Protein AF-A0A535QHA4-F1 (afdb_monomer_lite)

Structure (mmCIF, N/CA/C/O backbone):
data_AF-A0A535QHA4-F1
#
_entry.id   AF-A0A535QHA4-F1
#
loop_
_atom_site.group_PDB
_atom_site.id
_atom_site.type_symbol
_atom_site.label_atom_id
_atom_site.label_alt_id
_atom_site.label_comp_id
_atom_site.label_asym_id
_atom_site.label_entity_id
_atom_site.label_seq_id
_atom_site.pdbx_PDB_ins_code
_atom_site.Cartn_x
_atom_site.Cartn_y
_atom_site.Cartn_z
_atom_site.occupancy
_atom_site.B_iso_or_equiv
_atom_site.auth_seq_id
_atom_site.auth_comp_id
_atom_site.auth_asym_id
_atom_site.auth_atom_id
_atom_site.pdbx_PDB_model_num
ATOM 1 N N . MET A 1 1 ? -1.132 16.572 -36.702 1.00 40.38 1 MET A N 1
ATOM 2 C CA . MET A 1 1 ? 0.298 16.774 -36.375 1.00 40.38 1 MET A CA 1
ATOM 3 C C . MET A 1 1 ? 0.387 17.772 -35.227 1.00 40.38 1 MET A C 1
ATOM 5 O O . MET A 1 1 ? -0.270 18.802 -35.336 1.00 40.38 1 MET A O 1
ATOM 9 N N . PRO A 1 2 ? 1.121 17.488 -34.138 1.00 40.19 2 PRO A N 1
ATOM 10 C CA . PRO A 1 2 ? 1.236 18.414 -33.012 1.00 40.19 2 PRO A CA 1
ATOM 11 C C . PRO A 1 2 ? 2.090 19.636 -33.395 1.00 40.19 2 PRO A C 1
ATOM 13 O O . PRO A 1 2 ? 3.113 19.499 -34.067 1.00 40.19 2 PRO A O 1
ATOM 16 N N . THR A 1 3 ? 1.664 20.839 -33.003 1.00 47.81 3 THR A N 1
ATOM 17 C CA . THR A 1 3 ? 2.335 22.115 -33.315 1.00 47.81 3 THR A CA 1
ATOM 18 C C . THR A 1 3 ? 3.160 22.630 -32.133 1.00 47.81 3 THR A C 1
ATOM 20 O O . THR A 1 3 ? 2.717 22.550 -30.991 1.00 47.81 3 THR A O 1
ATOM 23 N N . GLY A 1 4 ? 4.331 23.217 -32.411 1.00 62.69 4 GLY A N 1
ATOM 24 C CA . GLY A 1 4 ? 5.148 23.939 -31.425 1.00 62.69 4 GLY A CA 1
ATOM 25 C C . GLY A 1 4 ? 5.825 23.050 -30.373 1.00 62.69 4 GLY A C 1
ATOM 26 O O . GLY A 1 4 ? 6.440 22.040 -30.713 1.00 62.69 4 GLY A O 1
ATOM 27 N N . ASP A 1 5 ? 5.704 23.437 -29.100 1.00 53.59 5 ASP A N 1
ATOM 28 C CA . ASP A 1 5 ? 6.358 22.826 -27.927 1.00 53.59 5 ASP A CA 1
ATOM 29 C C . ASP A 1 5 ? 6.108 21.307 -27.812 1.00 53.59 5 ASP A C 1
ATOM 31 O O . ASP A 1 5 ? 7.022 20.522 -27.563 1.00 53.59 5 ASP A O 1
ATOM 35 N N . SER A 1 6 ? 4.896 20.846 -28.140 1.00 52.00 6 SER A N 1
ATOM 36 C CA . SER A 1 6 ? 4.550 19.418 -28.162 1.00 52.00 6 SER A CA 1
ATOM 37 C C . SER A 1 6 ? 5.347 18.616 -29.197 1.00 52.00 6 SER A C 1
ATOM 39 O O . SER A 1 6 ? 5.641 17.446 -28.965 1.00 52.00 6 SER A O 1
ATOM 41 N N . ARG A 1 7 ? 5.734 19.228 -30.326 1.00 54.03 7 ARG A N 1
ATOM 42 C CA . ARG A 1 7 ? 6.571 18.585 -31.351 1.00 54.03 7 ARG A CA 1
ATOM 43 C C . ARG A 1 7 ? 8.013 18.466 -30.877 1.00 54.03 7 ARG A C 1
ATOM 45 O O . ARG A 1 7 ? 8.625 17.430 -31.095 1.00 54.03 7 ARG A O 1
ATOM 52 N N . GLN A 1 8 ? 8.541 19.491 -30.217 1.00 51.88 8 GLN A N 1
ATOM 53 C CA . GLN A 1 8 ? 9.908 19.472 -29.699 1.00 51.88 8 GLN A CA 1
ATOM 54 C C . GLN A 1 8 ? 10.044 18.467 -28.551 1.00 51.88 8 GLN A C 1
ATOM 56 O O . GLN A 1 8 ? 10.965 17.658 -28.559 1.00 51.88 8 GLN A O 1
ATOM 61 N N . ARG A 1 9 ? 9.053 18.411 -27.653 1.00 51.50 9 ARG A N 1
ATOM 62 C CA . ARG A 1 9 ? 8.962 17.380 -26.610 1.00 51.50 9 ARG A CA 1
ATOM 63 C C . ARG A 1 9 ? 8.814 15.974 -27.185 1.00 51.50 9 ARG A C 1
ATOM 65 O O . ARG A 1 9 ? 9.449 15.062 -26.675 1.00 51.50 9 ARG A O 1
ATOM 72 N N . ALA A 1 10 ? 8.035 15.798 -28.254 1.00 53.94 10 ALA A N 1
ATOM 73 C CA . ALA A 1 10 ? 7.919 14.508 -28.928 1.00 53.94 10 ALA A CA 1
ATOM 74 C C . ALA A 1 10 ? 9.211 14.103 -29.660 1.00 53.94 10 ALA A C 1
ATOM 76 O O . ALA A 1 10 ? 9.558 12.931 -29.651 1.00 53.94 10 ALA A O 1
ATOM 77 N N . ILE A 1 11 ? 9.961 15.049 -30.237 1.00 58.84 11 ILE A N 1
ATOM 78 C CA . ILE A 1 11 ? 11.284 14.789 -30.834 1.00 58.84 11 ILE A CA 1
ATOM 79 C C . ILE A 1 11 ? 12.284 14.363 -29.752 1.00 58.84 11 ILE A C 1
ATOM 81 O O . ILE A 1 11 ? 12.970 13.362 -29.926 1.00 58.84 11 ILE A O 1
ATOM 85 N N . THR A 1 12 ? 12.326 15.054 -28.608 1.00 56.56 12 THR A N 1
ATOM 86 C CA . THR A 1 12 ? 13.147 14.635 -27.460 1.00 56.56 12 THR A CA 1
ATOM 87 C C . THR A 1 12 ? 12.710 13.264 -26.934 1.00 56.56 12 THR A C 1
ATOM 89 O O . THR A 1 12 ? 13.546 12.431 -26.606 1.00 56.56 12 THR A O 1
ATOM 92 N N . PHE A 1 13 ? 11.409 12.985 -26.904 1.00 54.78 13 PHE A N 1
ATOM 93 C CA . PHE A 1 13 ? 10.869 11.702 -26.454 1.00 54.78 13 PHE A CA 1
ATOM 94 C C . PHE A 1 13 ? 11.175 10.548 -27.424 1.00 54.78 13 PHE A C 1
ATOM 96 O O . PHE A 1 13 ? 11.451 9.442 -26.979 1.00 54.78 13 PHE A O 1
ATOM 103 N N . LEU A 1 14 ? 11.174 10.806 -28.736 1.00 57.78 14 LEU A N 1
ATOM 104 C CA . LEU A 1 14 ? 11.555 9.854 -29.788 1.00 57.78 14 LEU A CA 1
ATOM 105 C C . LEU A 1 14 ? 13.074 9.659 -29.902 1.00 57.78 14 LEU A C 1
ATOM 107 O O . LEU A 1 14 ? 13.515 8.696 -30.522 1.00 57.78 14 LEU A O 1
ATOM 111 N N . SER A 1 15 ? 13.871 10.561 -29.321 1.00 57.47 15 SER A N 1
ATOM 112 C CA . SER A 1 15 ? 15.335 10.466 -29.337 1.00 57.47 15 SER A CA 1
ATOM 113 C C . SER A 1 15 ? 15.899 9.419 -28.366 1.00 57.47 15 SER A C 1
ATOM 115 O O . SER A 1 15 ? 17.060 9.042 -28.498 1.00 57.47 15 SER A O 1
ATOM 117 N N . SER A 1 16 ? 15.087 8.899 -27.434 1.00 63.38 16 SER A N 1
ATOM 118 C CA . SER A 1 16 ? 15.444 7.757 -26.584 1.00 63.38 16 SER A CA 1
ATOM 119 C C . SER A 1 16 ? 15.015 6.436 -27.232 1.00 63.38 16 SER A C 1
ATOM 121 O O . SER A 1 16 ? 13.994 5.832 -26.886 1.00 63.38 16 SER A O 1
ATOM 123 N N . MET A 1 17 ? 15.814 6.003 -28.206 1.00 69.69 17 MET A N 1
ATOM 124 C CA . MET A 1 17 ? 15.710 4.676 -28.804 1.00 69.69 17 MET A CA 1
ATOM 125 C C . MET A 1 17 ? 16.570 3.680 -28.021 1.00 69.69 17 MET A C 1
ATOM 127 O O . MET A 1 17 ? 17.740 3.944 -27.749 1.00 69.69 17 MET A O 1
ATOM 131 N N . GLU A 1 18 ? 15.995 2.539 -27.669 1.00 70.56 18 GLU A N 1
ATOM 132 C CA . GLU A 1 18 ? 16.654 1.456 -26.947 1.00 70.56 18 GLU A CA 1
ATOM 133 C C . GLU A 1 18 ? 16.809 0.244 -27.870 1.00 70.56 18 GLU A C 1
ATOM 135 O O . GLU A 1 18 ? 15.871 -0.163 -28.559 1.00 70.56 18 GLU A O 1
ATOM 140 N N . GLY A 1 19 ? 18.030 -0.288 -27.932 1.00 69.19 19 GLY A N 1
ATOM 141 C CA . GLY A 1 19 ? 18.408 -1.357 -28.849 1.00 69.19 19 GLY A CA 1
ATOM 142 C C . GLY A 1 19 ? 18.488 -2.695 -28.137 1.00 69.19 19 GLY A C 1
ATOM 143 O O . GLY A 1 19 ? 19.323 -2.851 -27.249 1.00 69.19 19 GLY A O 1
ATOM 144 N N . TYR A 1 20 ? 17.689 -3.668 -28.567 1.00 67.94 20 TYR A N 1
ATOM 145 C CA . TYR A 1 20 ? 17.711 -5.027 -28.027 1.00 67.94 20 TYR A CA 1
ATOM 146 C C . TYR A 1 20 ? 18.438 -5.999 -28.947 1.00 67.94 20 TYR A C 1
ATOM 148 O O . TYR A 1 20 ? 18.262 -5.984 -30.170 1.00 67.94 20 TYR A O 1
ATOM 156 N N . ASP A 1 21 ? 19.212 -6.890 -28.330 1.00 66.19 21 ASP A N 1
ATOM 157 C CA . ASP A 1 21 ? 19.772 -8.047 -29.009 1.00 66.19 21 ASP A CA 1
ATOM 158 C C . ASP A 1 21 ? 18.680 -9.115 -29.144 1.00 66.19 21 ASP A C 1
ATOM 160 O O . ASP A 1 21 ? 18.340 -9.826 -28.197 1.00 66.19 21 ASP A O 1
ATOM 164 N N . LEU A 1 22 ? 18.112 -9.203 -30.345 1.00 66.19 22 LEU A N 1
ATOM 165 C CA . LEU A 1 22 ? 17.015 -10.113 -30.675 1.00 66.19 22 LEU A CA 1
ATOM 166 C C . LEU A 1 22 ? 17.476 -11.573 -30.857 1.00 66.19 22 LEU A C 1
ATOM 168 O O . LEU A 1 22 ? 16.648 -12.435 -31.153 1.00 66.19 22 LEU A O 1
ATOM 172 N N . SER A 1 23 ? 18.772 -11.872 -30.678 1.00 61.53 23 SER A N 1
ATOM 173 C CA . SER A 1 23 ? 19.261 -13.253 -30.548 1.00 61.53 23 SER A CA 1
ATOM 174 C C . SER A 1 23 ? 18.884 -13.884 -29.200 1.00 61.53 23 SER A C 1
ATOM 176 O O . SER A 1 23 ? 18.838 -15.111 -29.080 1.00 61.53 23 SER A O 1
ATOM 178 N N . GLN A 1 24 ? 18.566 -13.052 -28.203 1.00 61.84 24 GLN A N 1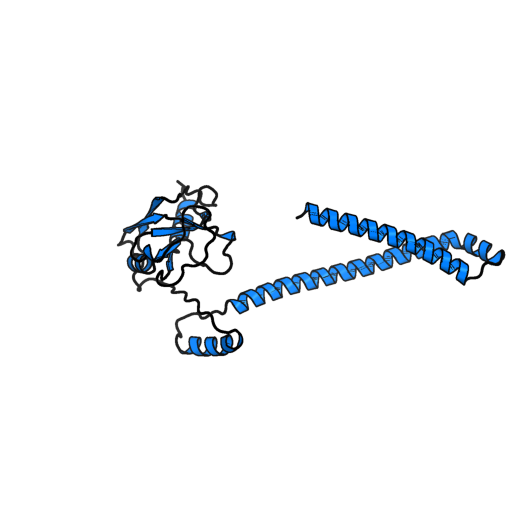
ATOM 179 C CA . GLN A 1 24 ? 17.975 -13.439 -26.924 1.00 61.84 24 GLN A CA 1
AT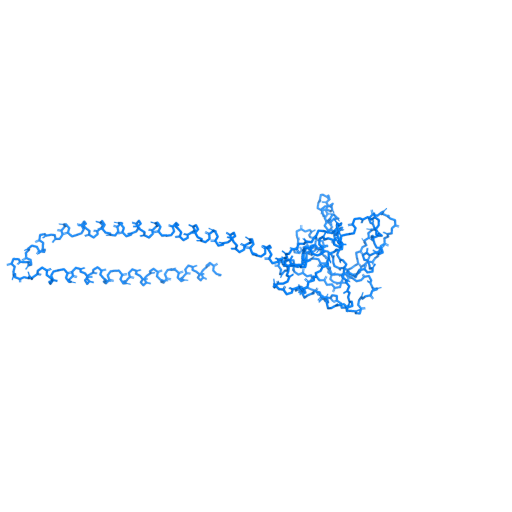OM 180 C C . GLN A 1 24 ? 16.452 -13.214 -26.952 1.00 61.84 24 GLN A C 1
ATOM 182 O O . GLN A 1 24 ? 15.958 -12.434 -27.772 1.00 61.84 24 GLN A O 1
ATOM 187 N N . PRO A 1 25 ? 15.668 -13.877 -26.076 1.00 57.53 25 PRO A N 1
ATOM 188 C CA . PRO A 1 25 ? 14.232 -13.634 -25.993 1.00 57.53 25 PRO A CA 1
ATOM 189 C C . PRO A 1 25 ? 13.958 -12.148 -25.744 1.00 57.53 25 PRO A C 1
ATOM 191 O O . PRO A 1 25 ? 14.405 -11.594 -24.740 1.00 57.53 25 PRO A O 1
ATOM 194 N N . ALA A 1 26 ? 13.224 -11.514 -26.662 1.00 60.88 26 ALA A N 1
ATOM 195 C CA . ALA A 1 26 ? 12.803 -10.126 -26.512 1.00 60.88 26 ALA A CA 1
ATOM 196 C C . ALA A 1 26 ? 12.001 -9.946 -25.204 1.00 60.88 26 ALA A C 1
ATOM 198 O O . ALA A 1 26 ? 11.311 -10.883 -24.776 1.00 60.88 26 ALA A O 1
ATOM 199 N N . PRO A 1 27 ? 12.060 -8.764 -24.565 1.00 63.38 27 PRO A N 1
ATOM 200 C CA . PRO A 1 27 ? 11.324 -8.505 -23.333 1.00 63.38 27 PRO A CA 1
ATOM 201 C C . PRO A 1 27 ? 9.829 -8.799 -23.507 1.00 63.38 27 PRO A C 1
ATOM 203 O O . PRO A 1 27 ? 9.232 -8.532 -24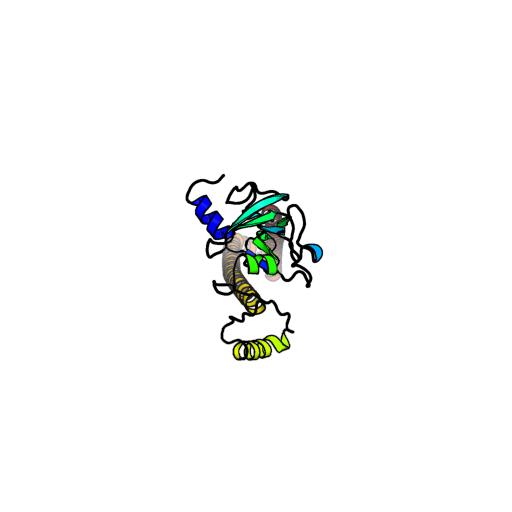.556 1.00 63.38 27 PRO A O 1
ATOM 206 N N . SER A 1 28 ? 9.217 -9.374 -22.468 1.00 62.03 28 SER A N 1
ATOM 207 C CA . SER A 1 28 ? 7.784 -9.687 -22.445 1.00 62.03 28 SER A CA 1
ATOM 208 C C . SER A 1 28 ? 6.974 -8.400 -22.292 1.00 62.03 28 SER A C 1
ATOM 210 O O . SER A 1 28 ? 6.606 -8.007 -21.189 1.00 62.03 28 SER A O 1
ATOM 212 N N . LEU A 1 29 ? 6.734 -7.723 -23.412 1.00 68.69 29 LEU A N 1
ATOM 213 C CA . LEU A 1 29 ? 5.967 -6.485 -23.472 1.00 68.69 29 LEU A CA 1
ATOM 214 C C . LEU A 1 29 ? 4.477 -6.780 -23.633 1.00 68.69 29 LEU A C 1
ATOM 216 O O . LEU A 1 29 ? 4.078 -7.603 -24.462 1.00 68.69 29 LEU A O 1
ATOM 220 N N . THR A 1 30 ? 3.645 -6.048 -22.894 1.00 73.06 30 THR A N 1
ATOM 221 C CA . THR A 1 30 ? 2.198 -6.041 -23.129 1.00 73.06 30 THR A CA 1
ATOM 222 C C . THR A 1 30 ? 1.917 -5.192 -24.361 1.00 73.06 30 THR A C 1
ATOM 224 O O . THR A 1 30 ? 1.937 -3.961 -24.312 1.00 73.06 30 THR A O 1
ATOM 227 N N . ILE A 1 31 ? 1.688 -5.853 -25.492 1.00 75.00 31 ILE A N 1
ATOM 228 C CA . ILE A 1 31 ? 1.384 -5.187 -26.757 1.00 75.00 31 ILE A CA 1
ATOM 229 C C . ILE A 1 31 ? -0.099 -4.816 -26.788 1.00 75.00 31 ILE A C 1
ATOM 231 O O . ILE A 1 31 ? -0.968 -5.680 -26.709 1.00 75.00 31 ILE A O 1
ATOM 235 N N . VAL A 1 32 ? -0.382 -3.523 -26.933 1.00 74.75 32 VAL A N 1
ATOM 236 C CA . VAL A 1 32 ? -1.744 -2.991 -27.088 1.00 74.75 32 VAL A CA 1
ATOM 237 C C . VAL A 1 32 ? -2.210 -3.147 -28.534 1.00 74.75 32 VAL A C 1
ATOM 239 O O . VAL A 1 32 ? -3.380 -3.429 -28.786 1.00 74.75 32 VAL A O 1
ATOM 242 N N . GLN A 1 33 ? -1.302 -2.957 -29.501 1.00 74.06 33 GLN A N 1
ATOM 243 C CA . GLN A 1 33 ? -1.588 -3.073 -30.935 1.00 74.06 33 GLN A CA 1
ATOM 244 C C . GLN A 1 33 ? -0.380 -3.610 -31.710 1.00 74.06 33 GLN A C 1
ATOM 246 O O . GLN A 1 33 ? 0.754 -3.214 -31.451 1.00 74.06 33 GLN A O 1
ATOM 251 N N . GLY A 1 34 ? -0.622 -4.449 -32.720 1.00 80.19 34 GLY A N 1
ATOM 252 C CA . GLY A 1 34 ? 0.431 -5.015 -33.571 1.00 80.19 34 GLY A CA 1
ATOM 253 C C . GLY A 1 34 ? 1.107 -6.233 -32.941 1.00 80.19 34 GLY A C 1
ATOM 254 O O . GLY A 1 34 ? 0.432 -7.085 -32.364 1.00 80.19 34 GLY A O 1
ATOM 255 N N . ARG A 1 35 ? 2.433 -6.334 -33.079 1.00 80.56 35 ARG A N 1
ATOM 256 C CA . ARG A 1 35 ? 3.239 -7.457 -32.569 1.00 80.56 35 ARG A CA 1
ATOM 257 C C . ARG A 1 35 ? 4.518 -6.974 -31.886 1.00 80.56 35 ARG A C 1
ATOM 259 O O . ARG A 1 35 ? 5.000 -5.885 -32.180 1.00 80.56 35 ARG A O 1
ATOM 266 N N . ASN A 1 36 ? 5.073 -7.797 -30.997 1.00 76.81 36 ASN A N 1
ATOM 267 C CA . ASN A 1 36 ? 6.384 -7.543 -30.396 1.00 76.81 36 ASN A CA 1
ATOM 268 C C . ASN A 1 36 ? 7.521 -7.862 -31.393 1.00 76.81 36 ASN A C 1
ATOM 270 O O . ASN A 1 36 ? 7.291 -8.547 -32.397 1.00 76.81 36 ASN A O 1
ATOM 274 N N . LEU A 1 37 ? 8.740 -7.396 -31.107 1.00 75.38 37 LEU A N 1
ATOM 275 C CA . LEU A 1 37 ? 9.944 -7.756 -31.859 1.00 75.38 37 LEU A CA 1
ATOM 276 C C . LEU A 1 37 ? 10.258 -9.247 -31.687 1.00 75.38 37 LEU A C 1
ATOM 278 O O . LEU A 1 37 ? 10.119 -9.814 -30.598 1.00 75.38 37 LEU A O 1
ATOM 282 N N . HIS A 1 38 ? 10.663 -9.896 -32.773 1.00 77.00 38 HIS A N 1
ATOM 283 C CA . HIS A 1 38 ? 11.071 -11.301 -32.794 1.00 77.00 38 HIS A CA 1
ATOM 284 C C . HIS A 1 38 ? 12.495 -11.442 -33.334 1.00 77.00 38 HIS A C 1
ATOM 286 O O . HIS A 1 38 ? 13.012 -10.538 -33.980 1.00 77.00 38 HIS A O 1
ATOM 292 N N . ALA A 1 39 ? 13.117 -12.606 -33.127 1.00 70.00 39 ALA A N 1
ATOM 293 C CA . ALA A 1 39 ? 14.461 -12.894 -33.640 1.00 70.00 39 ALA A CA 1
ATOM 294 C C . ALA A 1 39 ? 14.586 -12.708 -35.167 1.00 70.00 39 ALA A C 1
ATOM 296 O O . ALA A 1 39 ? 15.656 -12.386 -35.671 1.00 70.00 39 ALA A O 1
ATOM 297 N N . SER A 1 40 ? 13.481 -12.855 -35.908 1.00 71.25 40 SER A N 1
ATOM 298 C CA . SER A 1 40 ? 13.407 -12.603 -37.352 1.00 71.25 40 SER A CA 1
ATOM 299 C C . SER A 1 40 ? 13.486 -11.125 -37.747 1.00 71.25 40 SER A C 1
ATOM 301 O O . SER A 1 40 ? 13.656 -10.833 -38.924 1.00 71.25 40 SER A O 1
ATOM 303 N N . ASP A 1 41 ? 13.319 -10.200 -36.798 1.00 69.75 41 ASP A N 1
ATOM 304 C CA . ASP A 1 41 ? 13.422 -8.756 -37.027 1.00 69.75 41 ASP A CA 1
ATOM 305 C C . ASP A 1 41 ? 14.859 -8.231 -36.813 1.00 69.75 41 ASP A C 1
ATOM 307 O O . ASP A 1 41 ? 15.115 -7.042 -37.014 1.00 69.75 41 ASP A O 1
ATOM 311 N N . ALA A 1 42 ? 15.811 -9.099 -36.443 1.00 65.62 42 ALA A N 1
ATOM 312 C CA . ALA A 1 42 ? 17.231 -8.754 -36.382 1.00 65.62 42 ALA A CA 1
ATOM 313 C C . ALA A 1 42 ? 17.741 -8.318 -37.771 1.00 65.62 42 ALA A C 1
ATOM 315 O O . ALA A 1 42 ? 17.518 -9.014 -38.762 1.00 65.62 42 ALA A O 1
ATOM 316 N N . GLY A 1 43 ? 18.387 -7.150 -37.850 1.00 63.34 43 GLY A N 1
ATOM 317 C CA . GLY A 1 43 ? 18.859 -6.556 -39.109 1.00 63.34 43 GLY A CA 1
ATOM 318 C C . GLY A 1 43 ? 17.778 -5.879 -39.961 1.00 63.34 43 GLY A C 1
ATOM 319 O O . GLY A 1 43 ? 18.055 -5.436 -41.074 1.00 63.34 43 GLY A O 1
ATOM 320 N N . THR A 1 44 ? 16.543 -5.771 -39.460 1.00 73.12 44 THR A N 1
ATOM 321 C CA . THR A 1 44 ? 15.469 -5.000 -40.110 1.00 73.12 44 THR A CA 1
ATOM 322 C C . THR A 1 44 ? 15.276 -3.646 -39.433 1.00 73.12 44 THR A C 1
ATOM 324 O O . THR A 1 44 ? 15.559 -3.488 -38.248 1.00 73.12 44 THR A O 1
ATOM 327 N N . THR A 1 45 ? 14.730 -2.662 -40.151 1.00 72.94 45 THR A N 1
ATOM 328 C CA . THR A 1 45 ? 14.372 -1.349 -39.586 1.00 72.94 45 THR A CA 1
ATOM 329 C C . THR A 1 45 ? 12.990 -1.374 -38.918 1.00 72.94 45 THR A C 1
ATOM 331 O O . THR A 1 45 ? 12.189 -0.456 -39.078 1.00 72.94 45 THR A O 1
ATOM 334 N N . ASN A 1 46 ? 12.669 -2.441 -38.184 1.00 79.38 46 ASN A N 1
ATOM 335 C CA . ASN A 1 46 ? 11.398 -2.582 -37.474 1.00 79.38 46 ASN A CA 1
ATOM 336 C C . ASN A 1 46 ? 11.515 -2.052 -36.040 1.00 79.38 46 ASN A C 1
ATOM 338 O O . ASN A 1 46 ? 12.461 -2.386 -35.326 1.00 79.38 46 ASN A O 1
ATOM 342 N N . VAL A 1 47 ? 10.530 -1.262 -35.601 1.00 78.31 47 VAL A N 1
ATOM 343 C CA . VAL A 1 47 ? 10.471 -0.719 -34.234 1.00 78.31 47 VAL A CA 1
ATOM 344 C C . VAL A 1 47 ? 9.138 -0.941 -33.557 1.00 78.31 47 VAL A C 1
ATOM 346 O O . VAL A 1 47 ? 8.075 -0.926 -34.179 1.00 78.31 47 VAL A O 1
ATOM 349 N N . VAL A 1 48 ? 9.201 -1.086 -32.242 1.00 77.50 48 VAL A N 1
ATOM 350 C CA . VAL A 1 48 ? 8.040 -1.079 -31.359 1.00 77.50 48 VAL A CA 1
ATOM 351 C C . VAL A 1 48 ? 8.053 0.233 -30.579 1.00 77.50 48 VAL A C 1
ATOM 353 O O . VAL A 1 48 ? 9.073 0.621 -30.015 1.00 77.50 48 VAL A O 1
ATOM 356 N N . VAL A 1 49 ? 6.935 0.954 -30.578 1.00 75.69 49 VAL A N 1
ATOM 357 C CA . VAL A 1 49 ? 6.843 2.307 -30.001 1.00 75.69 49 VAL A CA 1
ATOM 358 C C . VAL A 1 49 ? 5.952 2.331 -28.764 1.00 75.69 49 VAL A C 1
ATOM 360 O O . VAL A 1 49 ? 5.015 1.543 -28.637 1.00 75.69 49 VAL A O 1
ATOM 363 N N . SER A 1 50 ? 6.217 3.256 -27.844 1.00 72.88 50 SER A N 1
ATOM 364 C CA . SER A 1 50 ? 5.379 3.439 -26.658 1.00 72.88 50 SER A CA 1
ATOM 365 C C . SER A 1 50 ? 3.954 3.874 -27.012 1.00 72.88 50 SER A C 1
ATOM 367 O O . SER A 1 50 ? 3.745 4.766 -27.840 1.00 72.88 50 SER A O 1
ATOM 369 N N . GLY A 1 51 ? 2.964 3.325 -26.301 1.00 67.94 51 GLY A N 1
ATOM 370 C CA . GLY A 1 51 ? 1.561 3.743 -26.355 1.00 67.94 51 GLY A CA 1
ATOM 371 C C . GLY A 1 51 ? 1.338 5.238 -26.106 1.00 67.94 51 GLY A C 1
ATOM 372 O O . GLY A 1 51 ? 0.341 5.789 -26.573 1.00 67.94 51 GLY A O 1
ATOM 373 N N . LEU A 1 52 ? 2.288 5.937 -25.472 1.00 66.75 52 LEU A N 1
ATOM 374 C CA . LEU A 1 52 ? 2.249 7.395 -25.277 1.00 66.75 52 LEU A CA 1
ATOM 375 C C . LEU A 1 52 ? 2.289 8.194 -26.591 1.00 66.75 52 LEU A C 1
ATOM 377 O O . LEU A 1 52 ? 1.894 9.362 -26.615 1.00 66.75 52 LEU A O 1
ATOM 381 N N . LEU A 1 53 ? 2.730 7.570 -27.684 1.00 63.09 53 LEU A N 1
ATOM 382 C CA . LEU A 1 53 ? 2.832 8.170 -29.016 1.00 63.09 53 LEU A CA 1
ATOM 383 C C . LEU A 1 53 ? 1.599 7.898 -29.898 1.00 63.09 53 LEU A C 1
ATOM 385 O O . LEU A 1 53 ? 1.514 8.370 -31.033 1.00 63.09 53 LEU A O 1
ATOM 389 N N . THR A 1 54 ? 0.609 7.171 -29.381 1.00 65.88 54 THR A N 1
ATOM 390 C CA . THR A 1 54 ? -0.654 6.914 -30.086 1.00 65.88 54 THR A CA 1
ATOM 391 C C . THR A 1 54 ? -1.640 8.078 -29.962 1.00 65.88 54 THR A C 1
ATOM 393 O O . THR A 1 54 ? -1.393 9.064 -29.267 1.00 65.88 54 THR A O 1
ATOM 396 N N . ALA A 1 55 ? -2.787 7.977 -30.644 1.00 58.34 55 ALA A N 1
ATOM 397 C CA . ALA A 1 55 ? -3.869 8.966 -30.569 1.00 58.34 55 ALA A CA 1
ATOM 398 C C . ALA A 1 55 ? -4.391 9.193 -29.137 1.00 58.34 55 ALA A C 1
ATOM 400 O O . ALA A 1 55 ? -4.837 10.289 -28.815 1.00 58.34 55 ALA A O 1
ATOM 401 N N . THR A 1 56 ? -4.316 8.168 -28.284 1.00 56.97 56 THR A N 1
ATOM 402 C CA . THR A 1 56 ? -4.748 8.206 -26.879 1.00 56.97 56 THR A CA 1
ATOM 403 C C . THR A 1 56 ? -3.649 8.667 -25.923 1.00 56.97 56 THR A C 1
ATOM 405 O O . THR A 1 56 ? -3.915 8.880 -24.744 1.00 56.97 56 THR A O 1
ATOM 408 N N . GLY A 1 57 ? -2.414 8.810 -26.408 1.00 58.78 57 GLY A N 1
ATOM 409 C CA . GLY A 1 57 ? -1.283 9.282 -25.622 1.00 58.78 57 GLY A CA 1
ATOM 410 C C . GLY A 1 57 ? -1.171 10.814 -25.587 1.00 58.78 57 GLY A C 1
ATOM 411 O O . GLY A 1 57 ? -1.746 11.508 -26.432 1.00 58.78 57 GLY A O 1
ATOM 412 N N . PRO A 1 58 ? -0.393 11.375 -24.642 1.00 56.06 58 PRO A N 1
ATOM 413 C CA . PRO A 1 58 ? -0.283 12.823 -24.426 1.00 56.06 58 PRO A CA 1
ATOM 414 C C . PRO A 1 58 ? 0.262 13.598 -25.637 1.00 56.06 58 PRO A C 1
ATOM 416 O O . PRO A 1 58 ? 0.089 14.814 -25.714 1.00 56.06 58 PRO A O 1
ATOM 419 N N . PHE A 1 59 ? 0.898 12.913 -26.593 1.00 58.12 59 PHE A N 1
ATOM 420 C CA . PHE A 1 59 ? 1.470 13.521 -27.796 1.00 58.12 59 PHE A CA 1
ATOM 421 C C . PHE A 1 59 ? 0.537 13.500 -29.020 1.00 58.12 59 PHE A C 1
ATOM 423 O O . PHE A 1 59 ? 0.853 14.155 -30.015 1.00 58.12 59 PHE A O 1
ATOM 430 N N . GLN A 1 60 ? -0.596 12.781 -28.968 1.00 59.62 60 GLN A N 1
ATOM 431 C CA . GLN A 1 60 ? -1.607 12.688 -30.040 1.00 59.62 60 GLN A CA 1
ATOM 432 C C . GLN A 1 60 ? -1.008 12.473 -31.445 1.00 59.62 60 GLN A C 1
ATOM 434 O O . GLN A 1 60 ? -1.475 13.029 -32.446 1.00 59.62 60 GLN A O 1
ATOM 439 N N . MET A 1 61 ? 0.058 11.675 -31.547 1.00 61.69 61 MET A N 1
ATOM 440 C CA . MET A 1 61 ? 0.775 11.470 -32.810 1.00 61.69 61 MET A CA 1
ATOM 441 C C . MET A 1 61 ? 0.030 10.538 -33.779 1.00 61.69 61 MET A C 1
ATOM 443 O O . MET A 1 61 ? 0.417 10.458 -34.938 1.00 61.69 61 MET A O 1
ATOM 447 N N . HIS A 1 62 ? -1.081 9.924 -33.344 1.00 67.62 62 HIS A N 1
ATOM 448 C CA . HIS A 1 62 ? -1.947 9.046 -34.147 1.00 67.62 62 HIS A CA 1
ATOM 449 C C . HIS A 1 62 ? -1.210 7.889 -34.842 1.00 67.62 62 HIS A C 1
ATOM 451 O O . HIS A 1 62 ? -1.721 7.350 -35.821 1.00 67.62 62 HIS A O 1
ATOM 457 N N . LEU A 1 63 ? -0.045 7.495 -34.322 1.00 70.56 63 LEU A N 1
ATOM 458 C CA . LEU A 1 63 ? 0.757 6.415 -34.883 1.00 70.56 63 LEU A CA 1
ATOM 459 C C . LEU A 1 63 ? 0.038 5.073 -34.753 1.00 70.56 63 LEU A C 1
ATOM 461 O O . LEU A 1 63 ? -0.548 4.770 -33.706 1.00 70.56 63 LEU A O 1
ATOM 465 N N . LYS A 1 64 ? 0.102 4.279 -35.819 1.00 74.69 64 LYS A N 1
ATOM 466 C CA . LYS A 1 64 ? -0.446 2.924 -35.915 1.00 74.69 64 LYS A CA 1
ATOM 467 C C . LYS A 1 64 ? 0.636 1.933 -36.354 1.00 74.69 64 LYS A C 1
ATOM 469 O O . LYS A 1 64 ? 1.609 2.328 -36.997 1.00 74.69 64 LYS A O 1
ATOM 474 N N . PRO A 1 65 ? 0.472 0.631 -36.058 1.00 75.75 65 PRO A N 1
ATOM 475 C CA . PRO A 1 65 ? 1.333 -0.390 -36.639 1.00 75.75 65 PRO A CA 1
ATOM 476 C C . PRO A 1 65 ? 1.219 -0.353 -38.171 1.00 75.75 65 PRO A C 1
ATOM 478 O O . PRO A 1 65 ? 0.112 -0.340 -38.710 1.00 75.75 65 PRO A O 1
ATOM 481 N N . GLY A 1 66 ? 2.358 -0.321 -38.858 1.00 70.88 66 GLY A N 1
ATOM 482 C CA . GLY A 1 66 ? 2.493 -0.131 -40.302 1.00 70.88 66 GLY A CA 1
ATOM 483 C C . GLY A 1 66 ? 2.959 1.270 -40.708 1.00 70.88 66 GLY A C 1
ATOM 484 O O . GLY A 1 66 ? 3.383 1.445 -41.848 1.00 70.88 66 GLY A O 1
ATOM 485 N N . ASP A 1 67 ? 2.930 2.249 -39.799 1.00 75.62 67 ASP A N 1
ATOM 486 C CA . ASP A 1 67 ? 3.414 3.597 -40.095 1.00 75.62 67 ASP A CA 1
ATOM 487 C C . ASP A 1 67 ? 4.942 3.635 -40.193 1.00 75.62 67 ASP A C 1
ATOM 489 O O . ASP A 1 67 ? 5.665 2.940 -39.474 1.00 75.62 67 ASP A O 1
ATOM 493 N N . THR A 1 68 ? 5.441 4.492 -41.079 1.00 71.12 68 THR A N 1
ATOM 494 C CA . THR A 1 68 ? 6.872 4.724 -41.259 1.00 71.12 68 THR A CA 1
ATOM 495 C C . THR A 1 68 ? 7.296 5.993 -40.531 1.00 71.12 68 THR A C 1
ATOM 497 O O . THR A 1 68 ? 6.746 7.072 -40.762 1.00 71.12 68 THR A O 1
ATOM 500 N N . ILE A 1 69 ? 8.300 5.871 -39.668 1.00 69.88 69 ILE A N 1
ATOM 501 C CA . ILE A 1 69 ? 8.927 6.976 -38.946 1.00 69.88 69 ILE A CA 1
ATOM 502 C C . ILE A 1 69 ? 10.355 7.124 -39.461 1.00 69.88 69 ILE A C 1
ATOM 504 O O . ILE A 1 69 ? 11.098 6.151 -39.557 1.00 69.88 69 ILE A O 1
ATOM 508 N N . ILE A 1 70 ? 10.744 8.354 -39.786 1.00 69.25 70 ILE A N 1
ATOM 509 C CA . ILE A 1 70 ? 12.117 8.668 -40.179 1.00 69.25 70 ILE A CA 1
ATOM 510 C C . ILE A 1 70 ? 12.872 9.079 -38.920 1.00 69.25 70 ILE A C 1
ATOM 512 O O . ILE A 1 70 ? 12.543 10.097 -38.305 1.00 69.25 70 ILE A O 1
ATOM 516 N N . PHE A 1 71 ? 13.880 8.297 -38.552 1.00 64.69 71 PHE A N 1
ATOM 517 C CA . PHE A 1 71 ? 14.816 8.657 -37.497 1.00 64.69 71 PHE A CA 1
ATOM 518 C C . PHE A 1 71 ? 16.050 9.290 -38.130 1.00 64.69 71 PHE A C 1
ATOM 520 O O . PHE A 1 71 ? 16.625 8.755 -39.074 1.00 64.69 71 PHE A O 1
ATOM 527 N N . ALA A 1 72 ? 16.444 10.454 -37.622 1.00 58.50 72 ALA A N 1
ATOM 528 C CA . ALA A 1 72 ? 17.719 11.067 -37.956 1.00 58.50 72 ALA A CA 1
ATOM 529 C C . ALA A 1 72 ? 18.738 10.691 -36.880 1.00 58.50 72 ALA A C 1
ATOM 531 O O . ALA A 1 72 ? 18.409 10.690 -35.692 1.00 58.50 72 ALA A O 1
ATOM 532 N N . SER A 1 73 ? 19.964 10.392 -37.295 1.00 55.34 73 SER A N 1
ATOM 533 C CA . SER A 1 73 ? 21.065 10.134 -36.381 1.00 55.34 73 SER A CA 1
ATOM 534 C C . SER A 1 73 ? 21.358 11.340 -35.498 1.00 55.34 73 SER A C 1
ATOM 536 O O . SER A 1 73 ? 21.091 12.485 -35.872 1.00 55.34 73 SER A O 1
ATOM 538 N N . THR A 1 74 ? 21.930 11.090 -34.320 1.00 55.19 74 THR A N 1
ATOM 539 C CA . THR A 1 74 ? 22.345 12.123 -33.360 1.00 55.19 74 THR A CA 1
ATOM 540 C C . THR A 1 74 ? 23.324 13.134 -33.971 1.00 55.19 74 THR A C 1
ATOM 542 O O . THR A 1 74 ? 23.380 14.278 -33.523 1.00 55.19 74 THR A O 1
ATOM 545 N N . ASP A 1 75 ? 24.061 12.747 -35.017 1.00 50.81 75 ASP A N 1
ATOM 546 C CA . ASP A 1 75 ? 24.961 13.628 -35.770 1.00 50.81 75 ASP A CA 1
ATOM 547 C C . ASP A 1 75 ? 24.276 14.396 -36.924 1.00 50.81 75 ASP A C 1
ATOM 549 O O . ASP A 1 75 ? 24.899 15.256 -37.554 1.00 50.81 75 ASP A O 1
ATOM 553 N N . GLY A 1 76 ? 22.998 14.103 -37.194 1.00 55.44 76 GLY A N 1
ATOM 554 C CA . GLY A 1 76 ? 22.179 14.684 -38.257 1.00 55.44 76 GLY A CA 1
ATOM 555 C C . GLY A 1 76 ? 22.554 14.258 -39.681 1.00 55.44 76 GLY A C 1
ATOM 556 O O . GLY A 1 76 ? 22.014 14.829 -40.630 1.00 55.44 76 GLY A O 1
ATOM 557 N N . LYS A 1 77 ? 23.477 13.304 -39.861 1.00 53.16 77 LYS A N 1
ATOM 558 C CA . LYS A 1 77 ? 24.046 12.949 -41.175 1.00 53.16 77 LYS A CA 1
ATOM 559 C C . LYS A 1 77 ? 23.387 11.744 -41.825 1.00 53.16 77 LYS A C 1
ATOM 561 O O . LYS A 1 77 ? 23.338 11.688 -43.052 1.00 53.16 77 LYS A O 1
ATOM 566 N N . THR A 1 78 ? 22.876 10.801 -41.042 1.00 58.03 78 THR A N 1
ATOM 567 C CA . THR A 1 78 ? 22.130 9.646 -41.556 1.00 58.03 78 THR A CA 1
ATOM 568 C C . THR A 1 78 ? 20.661 9.755 -41.166 1.00 58.03 78 THR A C 1
ATOM 570 O O . THR A 1 78 ? 20.321 10.128 -40.046 1.00 58.03 78 THR A O 1
ATOM 573 N N . MET A 1 79 ? 19.771 9.486 -42.120 1.00 62.19 79 MET A N 1
ATOM 574 C CA . MET A 1 79 ? 18.337 9.352 -41.873 1.00 62.19 79 MET A CA 1
ATOM 575 C C . MET A 1 79 ? 17.937 7.945 -42.284 1.00 62.19 79 MET A C 1
ATOM 577 O O . MET A 1 79 ? 18.112 7.587 -43.448 1.00 62.19 79 MET A O 1
ATOM 581 N N . GLU A 1 80 ? 17.404 7.165 -41.350 1.00 66.81 80 GLU A N 1
ATOM 582 C CA . GLU A 1 80 ? 16.851 5.850 -41.656 1.00 66.81 80 GLU A CA 1
ATOM 583 C C . GLU A 1 80 ? 15.336 5.847 -41.511 1.00 66.81 80 GLU A C 1
ATOM 585 O O . GLU A 1 80 ? 14.748 6.458 -40.616 1.00 66.81 80 GLU A O 1
ATOM 590 N N . SER A 1 81 ? 14.710 5.158 -42.458 1.00 67.62 81 SER A N 1
ATOM 591 C CA . SER A 1 81 ? 13.275 4.963 -42.510 1.00 67.62 81 SER A CA 1
ATOM 592 C C . SER A 1 81 ? 12.931 3.666 -41.794 1.00 67.62 81 SER A C 1
ATOM 594 O O . SER A 1 81 ? 13.315 2.578 -42.230 1.00 67.62 81 SER A O 1
ATOM 596 N N . THR A 1 82 ? 12.168 3.787 -40.720 1.00 71.50 82 THR A N 1
ATOM 597 C CA . THR A 1 82 ? 11.900 2.702 -39.784 1.00 71.50 82 THR A CA 1
ATOM 598 C C . THR A 1 82 ? 10.399 2.447 -39.708 1.00 71.50 82 THR A C 1
ATOM 600 O O . THR A 1 82 ? 9.601 3.383 -39.674 1.00 71.50 82 THR A O 1
ATOM 603 N N . THR A 1 83 ? 9.988 1.181 -39.705 1.00 78.06 83 THR A N 1
ATOM 604 C CA . THR A 1 83 ? 8.572 0.785 -39.725 1.00 78.06 83 THR A CA 1
ATOM 605 C C . THR A 1 83 ? 8.099 0.395 -38.333 1.00 78.06 83 THR A C 1
ATOM 607 O O . THR A 1 83 ? 8.717 -0.432 -37.663 1.00 78.06 83 THR A O 1
ATOM 610 N N . VAL A 1 84 ? 6.977 0.960 -37.895 1.00 80.06 84 VAL A N 1
ATOM 611 C CA . VAL A 1 84 ? 6.360 0.630 -36.609 1.00 80.06 84 VAL A CA 1
ATOM 612 C C . VAL A 1 84 ? 5.635 -0.708 -36.726 1.00 80.06 84 VAL A C 1
ATOM 614 O O . VAL A 1 84 ? 4.653 -0.816 -37.450 1.00 80.06 84 VAL A O 1
ATOM 617 N N . VAL A 1 85 ? 6.071 -1.736 -36.003 1.00 80.62 85 VAL A N 1
ATOM 618 C CA . VAL A 1 85 ? 5.450 -3.078 -36.036 1.00 80.62 85 VAL A CA 1
ATOM 619 C C . VAL A 1 85 ? 4.540 -3.358 -34.839 1.00 80.62 85 VAL A C 1
ATOM 621 O O . VAL A 1 85 ? 3.691 -4.252 -34.900 1.00 80.62 85 VAL A O 1
ATOM 624 N N . GLY A 1 86 ? 4.659 -2.567 -33.773 1.00 74.94 86 GLY A N 1
ATOM 625 C CA . GLY A 1 86 ? 3.841 -2.730 -32.579 1.00 74.94 86 GLY A CA 1
ATOM 626 C C . GLY A 1 86 ? 3.870 -1.535 -31.641 1.00 74.94 86 GLY A C 1
ATOM 627 O O . GLY A 1 86 ? 4.746 -0.674 -31.718 1.00 74.94 86 GLY A O 1
ATOM 628 N N . ILE A 1 87 ? 2.880 -1.505 -30.754 1.00 76.38 87 ILE A N 1
ATOM 629 C CA . ILE A 1 87 ? 2.711 -0.500 -29.712 1.00 76.38 87 ILE A CA 1
ATOM 630 C C . ILE A 1 87 ? 2.544 -1.210 -28.371 1.00 76.38 87 ILE A C 1
ATOM 632 O O . ILE A 1 87 ? 1.631 -2.027 -28.224 1.00 76.38 87 ILE A O 1
ATOM 636 N N . TYR A 1 88 ? 3.380 -0.873 -27.390 1.00 74.06 88 TYR A N 1
ATOM 637 C CA . TYR A 1 88 ? 3.316 -1.452 -26.043 1.00 74.06 88 TYR A CA 1
ATOM 638 C C . TYR A 1 88 ? 2.672 -0.505 -25.020 1.00 74.06 88 TYR A C 1
ATOM 640 O O . TYR A 1 88 ? 2.692 0.716 -25.196 1.00 74.06 88 TYR A O 1
ATOM 648 N N . ASP A 1 89 ? 2.093 -1.064 -23.952 1.00 72.69 89 ASP A N 1
ATOM 649 C CA . ASP A 1 89 ? 1.511 -0.283 -22.855 1.00 72.69 89 ASP A CA 1
ATOM 650 C C . ASP A 1 89 ? 2.608 0.197 -21.885 1.00 72.69 89 ASP A C 1
ATOM 652 O O . ASP A 1 89 ? 3.168 -0.629 -21.151 1.00 72.69 89 ASP A O 1
ATOM 656 N N . PRO A 1 90 ? 2.886 1.515 -21.821 1.00 63.75 90 PRO A N 1
ATOM 657 C CA . PRO A 1 90 ? 3.886 2.086 -20.917 1.00 63.75 90 PRO A CA 1
ATOM 658 C C . PRO A 1 90 ? 3.565 1.852 -19.431 1.00 63.75 90 PRO A C 1
ATOM 660 O O . PRO A 1 90 ? 4.480 1.839 -18.612 1.00 63.75 90 PRO A O 1
ATOM 663 N N . ASN A 1 91 ? 2.293 1.659 -19.062 1.00 61.72 91 ASN A N 1
ATOM 664 C CA . ASN A 1 91 ? 1.867 1.521 -17.665 1.00 61.72 91 ASN A CA 1
ATOM 665 C C . ASN A 1 91 ? 2.014 0.088 -17.141 1.00 61.72 91 ASN A C 1
ATOM 667 O O . ASN A 1 91 ? 2.070 -0.131 -15.933 1.00 61.72 91 ASN A O 1
ATOM 671 N N . SER A 1 92 ? 2.090 -0.891 -18.044 1.00 54.41 92 SER A N 1
ATOM 672 C CA . SER A 1 92 ? 2.196 -2.312 -17.697 1.00 54.41 92 SER A CA 1
ATOM 673 C C . SER A 1 92 ? 3.633 -2.770 -17.410 1.00 54.41 92 SER A C 1
ATOM 675 O O . SER A 1 92 ? 3.848 -3.880 -16.931 1.00 54.41 92 SER A O 1
ATOM 677 N N . SER A 1 93 ? 4.629 -1.930 -17.715 1.00 51.41 93 SER A N 1
ATOM 678 C CA . SER A 1 93 ? 6.046 -2.317 -17.786 1.00 51.41 93 SER A CA 1
ATOM 679 C C . SER A 1 93 ? 6.957 -1.441 -16.923 1.00 51.41 93 SER A C 1
ATOM 681 O O . SER A 1 93 ? 8.112 -1.212 -17.273 1.00 51.41 93 SER A O 1
ATOM 683 N N . PHE A 1 94 ? 6.459 -0.996 -15.764 1.00 44.94 94 PHE A N 1
ATOM 684 C CA . PHE A 1 94 ? 7.186 -0.153 -14.800 1.00 44.94 94 PHE A CA 1
ATOM 685 C C . PHE A 1 94 ? 8.504 -0.767 -14.277 1.00 44.94 94 PHE A C 1
ATOM 687 O O . PHE A 1 94 ? 9.282 -0.076 -13.629 1.00 44.94 94 PHE A O 1
ATOM 694 N N . ASN A 1 95 ? 8.750 -2.056 -14.538 1.00 48.19 95 ASN A N 1
ATOM 695 C CA . ASN A 1 95 ? 9.866 -2.801 -13.962 1.00 48.19 95 ASN A CA 1
ATOM 696 C C . ASN A 1 95 ? 11.118 -2.923 -14.851 1.00 48.19 95 ASN A C 1
ATOM 698 O O . ASN A 1 95 ? 12.147 -3.271 -14.291 1.00 48.19 95 ASN A O 1
ATOM 702 N N . ASP A 1 96 ? 11.088 -2.627 -16.164 1.00 51.88 96 ASP A N 1
ATOM 703 C CA . ASP A 1 96 ? 12.206 -3.054 -17.042 1.00 51.88 96 ASP A CA 1
ATOM 704 C C . ASP A 1 96 ? 12.624 -2.140 -18.220 1.00 51.88 96 ASP A C 1
ATOM 706 O O . ASP A 1 96 ? 13.518 -2.538 -18.957 1.00 51.88 96 ASP A O 1
ATOM 710 N N . HIS A 1 97 ? 12.060 -0.942 -18.451 1.00 56.12 97 HIS A N 1
ATOM 711 C CA . HIS A 1 97 ? 12.381 -0.190 -19.690 1.00 56.12 97 HIS A CA 1
ATOM 712 C C . HIS A 1 97 ? 12.575 1.314 -19.469 1.00 56.12 97 HIS A C 1
ATOM 714 O O . HIS A 1 97 ? 11.738 1.971 -18.849 1.00 56.12 97 HIS A O 1
ATOM 720 N N . VAL A 1 98 ? 13.669 1.860 -20.013 1.00 49.59 98 VAL A N 1
ATOM 721 C CA . VAL A 1 98 ? 14.000 3.301 -19.979 1.00 49.59 98 VAL A CA 1
ATOM 722 C C . VAL A 1 98 ? 13.892 3.933 -21.386 1.00 49.59 98 VAL A C 1
ATOM 724 O O . VAL A 1 98 ? 13.899 5.158 -21.519 1.00 49.59 98 VAL A O 1
ATOM 727 N N . GLY A 1 99 ? 13.723 3.134 -22.447 1.00 58.34 99 GLY A N 1
ATOM 728 C CA . GLY A 1 99 ? 13.496 3.586 -23.821 1.00 58.34 99 GLY A CA 1
ATOM 729 C C . GLY A 1 99 ? 12.024 3.776 -24.194 1.00 58.34 99 GLY A C 1
ATOM 730 O O . GLY A 1 99 ? 11.157 2.989 -23.823 1.00 58.34 99 GLY A O 1
ATOM 731 N N . ASN A 1 100 ? 11.743 4.814 -24.987 1.00 65.88 100 ASN A N 1
ATOM 732 C CA . ASN A 1 100 ? 10.399 5.120 -25.504 1.00 65.88 100 ASN A CA 1
ATOM 733 C C . ASN A 1 100 ? 10.131 4.497 -26.886 1.00 65.88 100 ASN A C 1
ATOM 735 O O . ASN A 1 100 ? 8.981 4.416 -27.337 1.00 65.88 100 ASN A O 1
ATOM 739 N N . VAL A 1 101 ? 11.203 4.093 -27.568 1.00 68.56 101 VAL A N 1
ATOM 740 C CA . VAL A 1 101 ? 11.203 3.393 -28.853 1.00 68.56 101 VAL A CA 1
ATOM 741 C C . VAL A 1 101 ? 12.158 2.216 -28.735 1.00 68.56 101 VAL A C 1
ATOM 743 O O . VAL A 1 101 ? 13.289 2.389 -28.299 1.00 68.56 101 VAL A O 1
ATOM 746 N N . LEU A 1 102 ? 11.712 1.035 -29.139 1.00 71.38 102 LEU A N 1
ATOM 747 C CA . LEU A 1 102 ? 12.458 -0.213 -29.050 1.00 71.38 102 LEU A CA 1
ATOM 748 C C . LEU A 1 102 ? 12.823 -0.653 -30.469 1.00 71.38 102 LEU A C 1
ATOM 750 O O . LEU A 1 102 ? 11.939 -0.792 -31.319 1.00 71.38 102 LEU A O 1
ATOM 754 N N . ALA A 1 103 ? 14.108 -0.860 -30.728 1.00 72.44 103 ALA A N 1
ATOM 755 C CA . ALA A 1 103 ? 14.645 -1.270 -32.023 1.00 72.44 103 ALA A CA 1
ATOM 756 C C . ALA A 1 103 ? 15.648 -2.418 -31.857 1.00 72.44 103 ALA A C 1
ATOM 758 O O . ALA A 1 103 ? 16.041 -2.759 -30.740 1.00 72.44 103 ALA A O 1
ATOM 759 N N . SER A 1 104 ? 16.102 -3.008 -32.963 1.00 69.75 104 SER A N 1
ATOM 760 C CA . SER A 1 104 ? 17.248 -3.922 -32.909 1.00 69.75 104 SER A CA 1
ATOM 761 C C . SER A 1 104 ? 18.532 -3.153 -32.559 1.00 69.75 104 SER A C 1
ATOM 763 O O . SER A 1 104 ? 18.690 -1.993 -32.954 1.00 69.75 104 SER A O 1
ATOM 765 N N . THR A 1 105 ? 19.471 -3.775 -31.836 1.00 69.69 105 THR A N 1
ATOM 766 C CA . THR A 1 105 ? 20.773 -3.151 -31.515 1.00 69.69 105 THR A CA 1
ATOM 767 C C . THR A 1 105 ? 21.521 -2.691 -32.770 1.00 69.69 105 THR A C 1
ATOM 769 O O . THR A 1 105 ? 22.179 -1.654 -32.743 1.00 69.69 105 THR A O 1
ATOM 772 N N . GLU A 1 106 ? 21.371 -3.407 -33.887 1.00 68.19 106 GLU A N 1
ATOM 773 C CA . GLU A 1 106 ? 21.955 -3.034 -35.177 1.00 68.19 106 GLU A CA 1
ATOM 774 C C . GLU A 1 106 ? 21.372 -1.709 -35.692 1.00 68.19 106 GLU A C 1
ATOM 776 O O . GLU A 1 106 ? 22.132 -0.782 -35.968 1.00 68.19 106 GLU A O 1
ATOM 781 N N . THR A 1 107 ? 20.043 -1.558 -35.686 1.00 66.12 107 THR A N 1
ATOM 782 C CA . THR A 1 107 ? 19.348 -0.307 -36.049 1.00 66.12 107 THR A CA 1
ATOM 783 C C . THR A 1 107 ? 19.746 0.864 -35.145 1.00 66.12 107 THR A C 1
ATOM 785 O O . THR A 1 107 ? 19.925 1.985 -35.614 1.00 66.12 107 THR A O 1
ATOM 788 N N . VAL A 1 108 ? 19.931 0.631 -33.842 1.00 69.50 108 VAL A N 1
ATOM 789 C CA . VAL A 1 108 ? 20.410 1.688 -32.931 1.00 69.50 108 VAL A CA 1
ATOM 790 C C . VAL A 1 108 ? 21.861 2.062 -33.228 1.00 69.50 108 VAL A C 1
ATOM 792 O O . VAL A 1 108 ? 22.206 3.238 -33.170 1.00 69.50 108 VAL A O 1
ATOM 795 N N . SER A 1 109 ? 22.707 1.097 -33.594 1.00 66.75 109 SER A N 1
ATOM 796 C CA . SER A 1 109 ? 24.115 1.350 -33.919 1.00 66.75 109 SER A CA 1
ATOM 797 C C . SER A 1 109 ? 24.325 2.079 -35.254 1.00 66.75 109 SER A C 1
ATOM 799 O O . SER A 1 109 ? 25.282 2.846 -35.376 1.00 66.75 109 SER A O 1
ATOM 801 N N . THR A 1 110 ? 23.430 1.899 -36.237 1.00 66.50 110 THR A N 1
ATOM 802 C CA . THR A 1 110 ? 23.455 2.643 -37.513 1.00 66.50 110 THR A CA 1
ATOM 803 C C . THR A 1 110 ? 22.965 4.079 -37.341 1.00 66.50 110 THR A C 1
ATOM 805 O O . THR A 1 110 ? 23.517 5.005 -37.941 1.00 66.50 110 THR A O 1
ATOM 808 N N . LEU A 1 111 ? 21.957 4.279 -36.488 1.00 63.12 111 LEU A N 1
ATOM 809 C CA . LEU A 1 111 ? 21.396 5.590 -36.157 1.00 63.12 111 LEU A CA 1
ATOM 810 C C . LEU A 1 111 ? 22.205 6.345 -35.095 1.00 63.12 111 LEU A C 1
ATOM 812 O O . LEU A 1 111 ? 22.133 7.567 -35.040 1.00 63.12 111 LEU A O 1
ATOM 816 N N . SER A 1 112 ? 22.998 5.680 -34.262 1.00 61.00 112 SER A N 1
ATOM 817 C CA . SER A 1 112 ? 23.883 6.329 -33.291 1.00 61.00 112 SER A CA 1
ATOM 818 C C . SER A 1 112 ? 25.241 5.626 -33.258 1.00 61.00 112 SER A C 1
ATOM 820 O O . SER A 1 112 ? 25.445 4.683 -32.486 1.00 61.00 112 SER A O 1
ATOM 822 N N . PRO A 1 113 ? 26.200 6.070 -34.095 1.00 58.59 113 PRO A N 1
ATOM 823 C CA . PRO A 1 113 ? 27.573 5.592 -34.022 1.00 58.59 113 PRO A CA 1
ATOM 824 C C . PRO A 1 113 ? 28.126 5.801 -32.604 1.00 58.59 113 PRO A C 1
ATOM 826 O O . PRO A 1 113 ? 27.870 6.832 -31.979 1.00 58.59 113 PRO A O 1
ATOM 829 N N . ALA A 1 114 ? 28.922 4.844 -32.113 1.00 52.59 114 ALA A N 1
ATOM 830 C CA . ALA A 1 114 ? 29.421 4.711 -30.729 1.00 52.59 114 ALA A CA 1
ATOM 831 C C . ALA A 1 114 ? 30.172 5.928 -30.127 1.00 52.59 114 ALA A C 1
ATOM 833 O O . ALA A 1 114 ? 30.664 5.871 -29.003 1.00 52.59 114 ALA A O 1
ATOM 834 N N . THR A 1 115 ? 30.285 7.031 -30.864 1.00 49.41 115 THR A N 1
ATOM 835 C CA . THR A 1 115 ? 30.905 8.299 -30.467 1.00 49.41 115 THR A CA 1
ATOM 836 C C . THR A 1 115 ? 29.940 9.269 -29.769 1.00 49.41 115 THR A C 1
ATOM 838 O O . THR A 1 115 ? 30.404 10.254 -29.198 1.00 49.41 115 THR A O 1
ATOM 841 N N . THR A 1 116 ? 28.629 8.993 -29.749 1.00 46.41 116 THR A N 1
ATOM 842 C CA . THR A 1 116 ? 27.605 9.884 -29.164 1.00 46.41 116 THR A CA 1
ATOM 843 C C . THR A 1 116 ? 26.689 9.152 -28.178 1.00 46.41 116 THR A C 1
ATOM 845 O O . THR A 1 116 ? 25.643 8.636 -28.546 1.00 46.41 116 THR A O 1
ATOM 848 N N . GLY A 1 117 ? 27.067 9.121 -26.894 1.00 49.72 117 GLY A N 1
ATOM 849 C CA . GLY A 1 117 ? 26.127 8.915 -25.777 1.00 49.72 117 GLY A CA 1
ATOM 850 C C . GLY A 1 117 ? 25.350 7.591 -25.726 1.00 49.72 117 GLY A C 1
ATOM 851 O O . GLY A 1 117 ? 24.327 7.534 -25.045 1.00 49.72 117 GLY A O 1
ATOM 852 N N . VAL A 1 118 ? 25.802 6.536 -26.414 1.00 53.66 118 VAL A N 1
ATOM 853 C CA . VAL A 1 118 ? 25.160 5.213 -26.361 1.00 53.66 118 VAL A CA 1
ATOM 854 C C . VAL A 1 118 ? 25.299 4.647 -24.948 1.00 53.66 118 VAL A C 1
ATOM 856 O O . VAL A 1 118 ? 26.394 4.302 -24.505 1.00 53.66 118 VAL A O 1
ATOM 859 N N . THR A 1 119 ? 24.179 4.575 -24.230 1.00 50.19 119 THR A N 1
ATOM 860 C CA . THR A 1 119 ? 24.108 3.959 -22.902 1.00 50.19 119 THR A CA 1
ATOM 861 C C . THR A 1 119 ? 23.642 2.521 -23.078 1.00 50.19 119 THR A C 1
ATOM 863 O O . THR A 1 119 ? 22.455 2.265 -23.255 1.00 50.19 119 THR A O 1
ATOM 866 N N . THR A 1 120 ? 24.580 1.576 -23.077 1.00 51.41 120 THR A N 1
ATOM 867 C CA . THR A 1 120 ? 24.257 0.146 -23.141 1.00 51.41 120 THR A CA 1
ATOM 868 C C . THR A 1 120 ? 23.825 -0.333 -21.760 1.00 51.41 120 THR A C 1
ATOM 870 O O . THR A 1 120 ? 24.652 -0.459 -20.856 1.00 51.41 120 THR A O 1
ATOM 873 N N . VAL A 1 121 ? 22.533 -0.608 -21.590 1.00 52.41 121 VAL A N 1
ATOM 874 C CA . VAL A 1 121 ? 21.993 -1.219 -20.369 1.00 52.41 121 VAL A CA 1
ATOM 875 C C . VAL A 1 121 ? 22.007 -2.735 -20.551 1.00 52.41 121 VAL A C 1
ATOM 877 O O . VAL A 1 121 ? 21.459 -3.261 -21.513 1.00 52.41 121 VAL A O 1
ATOM 880 N N . THR A 1 122 ? 22.687 -3.457 -19.661 1.00 50.34 122 THR A N 1
ATOM 881 C CA . THR A 1 122 ? 22.734 -4.927 -19.679 1.00 50.34 122 THR A CA 1
ATOM 882 C C . THR A 1 122 ? 22.114 -5.462 -18.402 1.00 50.34 122 THR A C 1
ATOM 884 O O . THR A 1 122 ? 22.616 -5.212 -17.306 1.00 50.34 122 THR A O 1
ATOM 887 N N . TYR A 1 123 ? 21.042 -6.234 -18.549 1.00 52.53 123 TYR A N 1
ATOM 888 C CA . TYR A 1 123 ? 20.390 -6.914 -17.440 1.00 52.53 123 TYR A CA 1
ATOM 889 C C . TYR A 1 123 ? 21.043 -8.279 -17.240 1.00 52.53 123 TYR A C 1
ATOM 891 O O . TYR A 1 123 ? 21.083 -9.105 -18.151 1.00 52.53 123 TYR A O 1
ATOM 899 N N . MET A 1 124 ? 21.560 -8.529 -16.039 1.00 56.12 124 MET A N 1
ATOM 900 C CA . MET A 1 124 ? 22.138 -9.818 -15.676 1.00 56.12 124 MET A CA 1
ATOM 901 C C . MET A 1 124 ? 21.393 -10.375 -14.472 1.00 56.12 124 MET A C 1
ATOM 903 O O . MET A 1 124 ? 21.415 -9.794 -13.388 1.00 56.12 124 MET A O 1
ATOM 907 N N . LYS A 1 125 ? 20.734 -11.520 -14.656 1.00 54.19 125 LYS A N 1
ATOM 908 C CA . LYS A 1 125 ? 20.114 -12.236 -13.545 1.00 54.19 125 LYS A CA 1
ATOM 909 C C . LYS A 1 125 ? 21.209 -12.922 -12.735 1.00 54.19 125 LYS A C 1
ATOM 911 O O . LYS A 1 125 ? 21.810 -13.892 -13.189 1.00 54.19 125 LYS A O 1
ATOM 916 N N . ILE A 1 126 ? 21.455 -12.408 -11.540 1.00 64.31 126 ILE A N 1
ATOM 917 C CA . ILE A 1 126 ? 22.410 -12.960 -10.581 1.00 64.31 126 ILE A CA 1
ATOM 918 C C . ILE A 1 126 ? 21.605 -13.528 -9.413 1.00 64.31 126 ILE A C 1
ATOM 920 O O . ILE A 1 126 ? 20.591 -12.954 -9.014 1.00 64.31 126 ILE A O 1
ATOM 924 N N . ASP A 1 127 ? 22.029 -14.672 -8.879 1.00 66.69 127 ASP A N 1
ATOM 925 C CA . ASP A 1 127 ? 21.425 -15.217 -7.665 1.00 66.69 127 ASP A CA 1
ATOM 926 C C . ASP A 1 127 ? 21.560 -14.203 -6.520 1.00 66.69 127 ASP A C 1
ATOM 928 O O . ASP A 1 127 ? 22.655 -13.699 -6.260 1.00 66.69 127 ASP A O 1
ATOM 932 N N . SER A 1 128 ? 20.448 -13.937 -5.833 1.00 61.31 128 SER A N 1
ATOM 933 C CA . SER A 1 128 ? 20.326 -13.069 -4.658 1.00 61.31 128 SER A CA 1
ATOM 934 C C . SER A 1 128 ? 21.488 -13.182 -3.660 1.00 61.31 128 SER A C 1
ATOM 936 O O . SER A 1 128 ? 21.960 -12.163 -3.157 1.00 61.31 128 SER A O 1
ATOM 938 N N . ALA A 1 129 ? 22.015 -14.390 -3.426 1.00 69.50 129 ALA A N 1
ATOM 939 C CA . ALA A 1 129 ? 23.118 -14.624 -2.490 1.00 69.50 129 ALA A CA 1
ATOM 940 C C . ALA A 1 129 ? 24.474 -14.070 -2.970 1.00 69.50 129 ALA A C 1
ATOM 942 O O . ALA A 1 129 ? 25.370 -13.828 -2.162 1.00 69.50 129 ALA A O 1
ATOM 943 N N . GLN A 1 130 ? 24.644 -13.876 -4.278 1.00 71.94 130 GLN A N 1
ATOM 944 C CA . GLN A 1 130 ? 25.897 -13.458 -4.911 1.00 71.94 130 GLN A CA 1
ATOM 945 C C . GLN A 1 130 ? 25.841 -12.034 -5.472 1.00 71.94 130 GLN A C 1
ATOM 947 O O . GLN A 1 130 ? 26.860 -11.543 -5.956 1.00 71.94 130 GLN A O 1
ATOM 952 N N . VAL A 1 131 ? 24.697 -11.343 -5.381 1.00 70.31 131 VAL A N 1
ATOM 953 C CA . VAL A 1 131 ? 24.515 -9.989 -5.933 1.00 70.31 131 VAL A CA 1
ATOM 954 C C . VAL A 1 131 ? 25.554 -9.014 -5.380 1.00 70.31 131 VAL A C 1
ATOM 956 O O . VAL A 1 131 ? 26.240 -8.364 -6.157 1.00 70.31 131 VAL A O 1
ATOM 959 N N . ASN A 1 132 ? 25.776 -8.976 -4.064 1.00 71.62 132 ASN A N 1
ATOM 960 C CA . ASN A 1 132 ? 26.772 -8.077 -3.462 1.00 71.62 132 ASN A CA 1
ATOM 961 C C . ASN A 1 132 ? 28.213 -8.379 -3.915 1.00 71.62 132 ASN A C 1
ATOM 963 O O . ASN A 1 132 ? 29.015 -7.465 -4.117 1.00 71.62 132 ASN A O 1
ATOM 967 N N . THR A 1 133 ? 28.555 -9.654 -4.109 1.00 75.38 133 THR A N 1
ATOM 968 C CA . THR A 1 133 ? 29.871 -10.066 -4.625 1.00 75.38 133 THR A CA 1
ATOM 969 C C . THR A 1 133 ? 30.017 -9.694 -6.100 1.00 75.38 133 THR A C 1
ATOM 971 O O . THR A 1 133 ? 31.064 -9.199 -6.519 1.00 75.38 133 THR A O 1
ATOM 974 N N . ALA A 1 134 ? 28.959 -9.883 -6.887 1.00 69.44 134 ALA A N 1
ATOM 975 C CA . ALA A 1 134 ? 28.922 -9.539 -8.298 1.00 69.44 134 ALA A CA 1
ATOM 976 C C . ALA A 1 134 ? 28.973 -8.022 -8.520 1.00 69.44 134 ALA A C 1
ATOM 978 O O . ALA A 1 134 ? 29.764 -7.581 -9.343 1.00 69.44 134 ALA A O 1
ATOM 979 N N . LEU A 1 135 ? 28.241 -7.215 -7.742 1.00 71.94 135 LEU A N 1
ATOM 980 C CA . LEU A 1 135 ? 28.302 -5.747 -7.784 1.00 71.94 135 LEU A CA 1
ATOM 981 C C . LEU A 1 135 ? 29.721 -5.234 -7.510 1.00 71.94 135 LEU A C 1
ATOM 983 O O . LEU A 1 135 ? 30.232 -4.391 -8.244 1.00 71.94 135 LEU A O 1
ATOM 987 N N . ASN A 1 136 ? 30.394 -5.793 -6.500 1.00 76.69 136 ASN A N 1
ATOM 988 C CA . ASN A 1 136 ? 31.769 -5.425 -6.162 1.00 76.69 136 ASN A CA 1
ATOM 989 C C . ASN A 1 136 ? 32.782 -5.823 -7.248 1.00 76.69 136 ASN A C 1
ATOM 991 O O . ASN A 1 136 ? 33.760 -5.108 -7.472 1.00 76.69 136 ASN A O 1
ATOM 995 N N . THR A 1 137 ? 32.575 -6.957 -7.916 1.00 75.00 137 THR A N 1
ATOM 996 C CA . THR A 1 137 ? 33.440 -7.418 -9.012 1.00 75.00 137 THR A CA 1
ATOM 997 C C . THR A 1 137 ? 33.177 -6.633 -10.300 1.00 75.00 137 THR A C 1
ATOM 999 O O . THR A 1 137 ? 34.122 -6.186 -10.946 1.00 75.00 137 THR A O 1
ATOM 1002 N N . LEU A 1 138 ? 31.910 -6.385 -10.640 1.00 71.12 138 LEU A N 1
ATOM 1003 C CA . LEU A 1 138 ? 31.496 -5.613 -11.814 1.00 71.12 138 LEU A CA 1
ATOM 1004 C C . LEU A 1 138 ? 31.922 -4.145 -11.705 1.00 71.12 138 LEU A C 1
ATOM 1006 O O . LEU A 1 138 ? 32.465 -3.606 -12.666 1.00 71.12 138 LEU A O 1
ATOM 1010 N N . GLY A 1 139 ? 31.792 -3.531 -10.524 1.00 69.94 139 GLY A N 1
ATOM 1011 C CA . GLY A 1 139 ? 32.269 -2.167 -10.279 1.00 69.94 139 GLY A CA 1
ATOM 1012 C C . GLY A 1 139 ? 33.790 -2.010 -10.415 1.00 69.94 139 GLY A C 1
ATOM 1013 O O . GLY A 1 139 ? 34.270 -0.928 -10.738 1.00 69.94 139 GLY A O 1
ATOM 1014 N N . LYS A 1 140 ? 34.561 -3.091 -10.221 1.00 75.19 140 LYS A N 1
ATOM 1015 C CA . LYS A 1 140 ? 36.020 -3.107 -10.436 1.00 75.19 140 LYS A CA 1
ATOM 1016 C C . LYS A 1 140 ? 36.412 -3.387 -11.888 1.00 75.19 140 LYS A C 1
ATOM 1018 O O . LYS A 1 140 ? 37.428 -2.872 -12.342 1.00 75.19 140 LYS A O 1
ATOM 1023 N N . LEU A 1 141 ? 35.644 -4.218 -12.596 1.00 71.38 141 LEU A N 1
ATOM 1024 C CA . LEU A 1 141 ? 35.928 -4.618 -13.979 1.00 71.38 141 LEU A CA 1
ATOM 1025 C C . LEU A 1 141 ? 35.452 -3.588 -15.009 1.00 71.38 141 LEU A C 1
ATOM 1027 O O . LEU A 1 141 ? 36.036 -3.502 -16.088 1.00 71.38 141 LEU A O 1
ATOM 1031 N N . VAL A 1 142 ? 34.418 -2.806 -14.688 1.00 70.38 142 VAL A N 1
ATOM 1032 C CA . VAL A 1 142 ? 33.821 -1.830 -15.608 1.00 70.38 142 VAL A CA 1
ATOM 1033 C C . VAL A 1 142 ? 33.672 -0.464 -14.917 1.00 70.38 142 VAL A C 1
ATOM 1035 O O . VAL A 1 142 ? 32.560 -0.042 -14.610 1.00 70.38 142 VAL A O 1
ATOM 1038 N N . PRO A 1 143 ? 34.777 0.270 -14.673 1.00 64.38 143 PRO A N 1
ATOM 1039 C CA . PRO A 1 143 ? 34.759 1.533 -13.921 1.00 64.38 143 PRO A CA 1
ATOM 1040 C C . PRO A 1 143 ? 33.956 2.660 -14.596 1.00 64.38 143 PRO A C 1
ATOM 1042 O O . PRO A 1 143 ? 33.606 3.638 -13.943 1.00 64.38 143 PRO A O 1
ATOM 1045 N N . ASN A 1 144 ? 33.641 2.515 -15.888 1.00 61.16 144 ASN A N 1
ATOM 1046 C CA . ASN A 1 144 ? 32.850 3.475 -16.661 1.00 61.16 144 ASN A CA 1
ATOM 1047 C C . ASN A 1 144 ? 31.359 3.093 -16.770 1.00 61.16 144 ASN A C 1
ATOM 1049 O O . ASN A 1 144 ? 30.619 3.785 -17.465 1.00 61.16 144 ASN A O 1
ATOM 1053 N N . ALA A 1 145 ? 30.910 2.005 -16.130 1.00 59.34 145 ALA A N 1
ATOM 1054 C CA . ALA A 1 145 ? 29.509 1.583 -16.134 1.00 59.34 145 ALA A CA 1
ATOM 1055 C C . ALA A 1 145 ? 28.868 1.788 -14.758 1.00 59.34 145 ALA A C 1
ATOM 1057 O O . ALA A 1 145 ? 29.415 1.404 -13.724 1.00 59.34 145 ALA A O 1
ATOM 1058 N N . THR A 1 146 ? 27.671 2.370 -14.741 1.00 58.66 146 THR A N 1
ATOM 1059 C CA . THR A 1 146 ? 26.853 2.448 -13.530 1.00 58.66 146 THR A CA 1
ATOM 1060 C C . THR A 1 146 ? 26.149 1.111 -13.329 1.00 58.66 146 THR A C 1
ATOM 1062 O O . THR A 1 146 ? 25.186 0.796 -14.021 1.00 58.66 146 THR A O 1
ATOM 1065 N N . VAL A 1 147 ? 26.638 0.312 -12.383 1.00 61.47 147 VAL A N 1
ATOM 1066 C CA . VAL A 1 147 ? 26.005 -0.956 -12.006 1.00 61.47 147 VAL A CA 1
ATOM 1067 C C . VAL A 1 147 ? 24.972 -0.672 -10.916 1.00 61.47 147 VAL A C 1
ATOM 1069 O O . VAL A 1 147 ? 25.333 -0.205 -9.837 1.00 61.47 147 VAL A O 1
ATOM 1072 N N . GLN A 1 148 ? 23.695 -0.935 -11.193 1.00 62.06 148 GLN A N 1
ATOM 1073 C CA . GLN A 1 148 ? 22.611 -0.801 -10.216 1.00 62.06 148 GLN A CA 1
ATOM 1074 C C . GLN A 1 148 ? 21.909 -2.138 -10.004 1.00 62.06 148 GLN A C 1
ATOM 1076 O O . GLN A 1 148 ? 21.690 -2.897 -10.946 1.00 62.06 148 GLN A O 1
ATOM 1081 N N . ASN A 1 149 ? 21.546 -2.416 -8.756 1.00 65.56 149 ASN A N 1
ATOM 1082 C CA . ASN A 1 149 ? 20.752 -3.577 -8.399 1.00 65.56 149 ASN A CA 1
ATOM 1083 C C . ASN A 1 149 ? 19.270 -3.194 -8.361 1.00 65.56 149 ASN A C 1
ATOM 1085 O O . ASN A 1 149 ? 18.833 -2.444 -7.490 1.00 65.56 149 ASN A O 1
ATOM 1089 N N . LEU A 1 150 ? 18.486 -3.745 -9.286 1.00 62.94 150 LEU A N 1
ATOM 1090 C CA . LEU A 1 150 ? 17.038 -3.526 -9.333 1.00 62.94 150 LEU A CA 1
ATOM 1091 C C . LEU A 1 150 ? 16.320 -4.020 -8.064 1.00 62.94 150 LEU A C 1
ATOM 1093 O O . LEU A 1 150 ? 15.293 -3.456 -7.689 1.00 62.94 150 LEU A O 1
ATOM 1097 N N . ALA A 1 151 ? 16.866 -5.024 -7.366 1.00 63.84 151 ALA A N 1
ATOM 1098 C CA . ALA A 1 151 ? 16.283 -5.506 -6.115 1.00 63.84 151 ALA A CA 1
ATOM 1099 C C . ALA A 1 151 ? 16.341 -4.448 -5.002 1.00 63.84 151 ALA A C 1
ATOM 1101 O O . ALA A 1 151 ? 15.424 -4.382 -4.184 1.00 63.84 151 ALA A O 1
ATOM 1102 N N . ASP A 1 152 ? 17.360 -3.582 -5.007 1.00 69.44 152 ASP A N 1
ATOM 1103 C CA . ASP A 1 152 ? 17.475 -2.507 -4.021 1.00 69.44 152 ASP A CA 1
ATOM 1104 C C . ASP A 1 152 ? 16.382 -1.461 -4.251 1.00 69.44 152 ASP A C 1
ATOM 1106 O O . ASP A 1 152 ? 15.759 -1.015 -3.294 1.00 69.44 152 ASP A O 1
ATOM 1110 N N . ILE A 1 153 ? 16.059 -1.133 -5.508 1.00 68.75 153 ILE A N 1
ATOM 1111 C CA . ILE A 1 153 ? 14.963 -0.206 -5.847 1.00 68.75 153 ILE A CA 1
ATOM 1112 C C . ILE A 1 153 ? 13.626 -0.745 -5.325 1.00 68.75 153 ILE A C 1
ATOM 1114 O O . ILE A 1 153 ? 12.882 -0.019 -4.662 1.00 68.75 153 ILE A O 1
ATOM 1118 N N . GLY A 1 154 ? 13.339 -2.029 -5.564 1.00 70.06 154 GLY A N 1
ATOM 1119 C CA . GLY A 1 154 ? 12.141 -2.683 -5.032 1.00 70.06 154 GLY A CA 1
ATOM 1120 C C . GLY A 1 154 ? 12.105 -2.688 -3.501 1.00 70.06 154 GLY A C 1
ATOM 1121 O O . GLY A 1 154 ? 11.063 -2.406 -2.909 1.00 70.06 154 GLY A O 1
ATOM 1122 N N . ALA A 1 155 ? 13.248 -2.934 -2.852 1.00 74.56 155 ALA A N 1
ATOM 1123 C CA . ALA A 1 155 ? 13.372 -2.883 -1.398 1.00 74.56 155 ALA A CA 1
ATOM 1124 C C . ALA A 1 155 ? 13.153 -1.465 -0.843 1.00 74.56 155 ALA A C 1
ATOM 1126 O O . ALA A 1 155 ? 12.440 -1.312 0.147 1.00 74.56 155 ALA A O 1
ATOM 1127 N N . TYR A 1 156 ? 13.681 -0.426 -1.498 1.00 73.50 156 TYR A N 1
ATOM 1128 C CA . TYR A 1 156 ? 13.462 0.975 -1.123 1.00 73.50 156 TYR A CA 1
ATOM 1129 C C . TYR A 1 156 ? 11.992 1.379 -1.245 1.00 73.50 156 TYR A C 1
ATOM 1131 O O . TYR A 1 156 ? 11.448 2.004 -0.332 1.00 73.50 156 TYR A O 1
ATOM 1139 N N . VAL A 1 157 ? 11.326 1.004 -2.341 1.00 81.44 157 VAL A N 1
ATOM 1140 C CA . VAL A 1 157 ? 9.888 1.261 -2.518 1.00 81.44 157 VAL A CA 1
ATOM 1141 C C . VAL A 1 157 ? 9.080 0.503 -1.467 1.00 81.44 157 VAL A C 1
ATOM 1143 O O . VAL A 1 157 ? 8.210 1.089 -0.826 1.00 81.44 157 VAL A O 1
ATOM 1146 N N . GLY A 1 158 ? 9.396 -0.773 -1.234 1.00 83.12 158 GLY A N 1
ATOM 1147 C CA . GLY A 1 158 ? 8.759 -1.579 -0.193 1.00 83.12 158 GLY A CA 1
ATOM 1148 C C . GLY A 1 158 ? 8.930 -0.972 1.200 1.00 83.12 158 GLY A C 1
ATOM 1149 O O . GLY A 1 158 ? 7.963 -0.890 1.955 1.00 83.12 158 GLY A O 1
ATOM 1150 N N . GLN A 1 159 ? 10.125 -0.472 1.518 1.00 87.00 159 GLN A N 1
ATOM 1151 C CA . GLN A 1 159 ? 10.402 0.210 2.778 1.00 87.00 159 GLN A CA 1
ATOM 1152 C C . GLN A 1 159 ? 9.592 1.503 2.911 1.00 87.00 159 GLN A C 1
ATOM 1154 O O . GLN A 1 159 ? 8.985 1.723 3.955 1.00 87.00 159 GLN A O 1
ATOM 1159 N N . LEU A 1 160 ? 9.527 2.329 1.862 1.00 88.31 160 LEU A N 1
ATOM 1160 C CA . LEU A 1 160 ? 8.731 3.559 1.861 1.00 88.31 160 LEU A CA 1
ATOM 1161 C C . LEU A 1 160 ? 7.241 3.265 2.086 1.00 88.31 160 LEU A C 1
ATOM 1163 O O . LEU A 1 160 ? 6.605 3.906 2.923 1.00 88.31 160 LEU A O 1
ATOM 1167 N N . LEU A 1 161 ? 6.691 2.280 1.368 1.00 93.06 161 LEU A N 1
ATOM 1168 C CA . LEU A 1 161 ? 5.301 1.855 1.536 1.00 93.06 161 LEU A CA 1
ATOM 1169 C C . LEU A 1 161 ? 5.050 1.326 2.947 1.00 93.06 161 LEU A C 1
ATOM 1171 O O . LEU A 1 161 ? 4.055 1.698 3.566 1.00 93.06 161 LEU A O 1
ATOM 1175 N N . ASN A 1 162 ? 5.964 0.516 3.481 1.00 92.94 162 ASN A N 1
ATOM 1176 C CA . ASN A 1 162 ? 5.840 -0.001 4.837 1.00 92.94 162 ASN A CA 1
ATOM 1177 C C . ASN A 1 162 ? 5.896 1.126 5.880 1.00 92.94 162 ASN A C 1
ATOM 1179 O O . ASN A 1 162 ? 5.080 1.141 6.792 1.00 92.94 162 ASN A O 1
ATOM 1183 N N . SER A 1 163 ? 6.762 2.129 5.711 1.00 93.69 163 SER A N 1
ATOM 1184 C CA . SER A 1 163 ? 6.787 3.308 6.587 1.00 93.69 163 SER A CA 1
ATOM 1185 C C . SER A 1 163 ? 5.482 4.110 6.540 1.00 93.69 163 SER A C 1
ATOM 1187 O O . SER A 1 163 ? 5.008 4.579 7.576 1.00 93.69 163 SER A O 1
ATOM 1189 N N . ILE A 1 164 ? 4.864 4.250 5.362 1.00 96.25 164 ILE A N 1
ATOM 1190 C CA . ILE A 1 164 ? 3.547 4.893 5.235 1.00 96.25 164 ILE A CA 1
ATOM 1191 C C . ILE A 1 164 ? 2.478 4.063 5.958 1.00 96.25 164 ILE A C 1
ATOM 1193 O O . ILE A 1 164 ? 1.682 4.623 6.712 1.00 96.25 164 ILE A O 1
ATOM 1197 N N . LEU A 1 165 ? 2.468 2.740 5.770 1.00 95.00 165 LEU A N 1
ATOM 1198 C CA . LEU A 1 165 ? 1.528 1.843 6.448 1.00 95.00 165 LEU A CA 1
ATOM 1199 C C . LEU A 1 165 ? 1.699 1.885 7.968 1.00 95.00 165 LEU A C 1
ATOM 1201 O O . LEU A 1 165 ? 0.707 2.006 8.680 1.00 95.00 165 LEU A O 1
ATOM 1205 N N . GLU A 1 166 ? 2.930 1.858 8.472 1.00 95.31 166 GLU A N 1
ATOM 1206 C CA . GLU A 1 166 ? 3.227 1.977 9.902 1.00 95.31 166 GLU A CA 1
ATOM 1207 C C . GLU A 1 166 ? 2.705 3.296 10.481 1.00 95.31 166 GLU A C 1
ATOM 1209 O O . GLU A 1 166 ? 2.070 3.299 11.538 1.00 95.31 166 GLU A O 1
ATOM 1214 N N . MET A 1 167 ? 2.884 4.413 9.770 1.00 97.06 167 MET A N 1
ATOM 1215 C CA . MET A 1 167 ? 2.330 5.708 10.174 1.00 97.06 167 MET A CA 1
ATOM 1216 C C . MET A 1 167 ? 0.794 5.688 10.209 1.00 97.06 167 MET A C 1
ATOM 1218 O O . MET A 1 167 ? 0.190 6.171 11.170 1.00 97.06 167 MET A O 1
ATOM 1222 N N . LEU A 1 168 ? 0.146 5.116 9.191 1.00 96.50 168 LEU A N 1
ATOM 1223 C CA . LEU A 1 168 ? -1.314 4.993 9.150 1.00 96.50 168 LEU A CA 1
ATOM 1224 C C . LEU A 1 168 ? -1.839 4.097 10.276 1.00 96.50 168 LEU A C 1
ATOM 1226 O O . LEU A 1 168 ? -2.822 4.450 10.927 1.00 96.50 168 LEU A O 1
ATOM 1230 N N . VAL A 1 169 ? -1.165 2.980 10.558 1.00 96.38 169 VAL A N 1
ATOM 1231 C CA . VAL A 1 169 ? -1.486 2.089 11.681 1.00 96.38 169 VAL A CA 1
ATOM 1232 C C . VAL A 1 169 ? -1.315 2.818 13.012 1.00 96.38 169 VAL A C 1
ATOM 1234 O O . VAL A 1 169 ? -2.171 2.687 13.888 1.00 96.38 169 VAL A O 1
ATOM 1237 N N . ALA A 1 170 ? -0.279 3.644 13.165 1.00 96.69 170 ALA A N 1
ATOM 1238 C CA . ALA A 1 170 ? -0.096 4.457 14.362 1.00 96.69 170 ALA A CA 1
ATOM 1239 C C . ALA A 1 170 ? -1.271 5.433 14.561 1.00 96.69 170 ALA A C 1
ATOM 1241 O O . ALA A 1 170 ? -1.871 5.464 15.637 1.00 96.69 170 ALA A O 1
ATOM 1242 N N . ILE A 1 171 ? -1.679 6.161 13.519 1.00 97.56 171 ILE A N 1
ATOM 1243 C CA . ILE A 1 171 ? -2.834 7.077 13.573 1.00 97.56 171 ILE A CA 1
ATOM 1244 C C . ILE A 1 171 ? -4.139 6.314 13.853 1.00 97.56 171 ILE A C 1
ATOM 1246 O O . ILE A 1 171 ? -4.964 6.758 14.659 1.00 97.56 171 ILE A O 1
ATOM 1250 N N . ALA A 1 172 ? -4.326 5.146 13.237 1.00 96.25 172 ALA A N 1
ATOM 1251 C CA . ALA A 1 172 ? -5.483 4.289 13.475 1.00 96.25 172 ALA A CA 1
ATOM 1252 C C . ALA A 1 172 ? -5.527 3.792 14.929 1.00 96.25 172 ALA A C 1
ATOM 1254 O O . ALA A 1 172 ? -6.589 3.799 15.549 1.00 96.25 172 ALA A O 1
ATOM 1255 N N . SER A 1 173 ? -4.377 3.441 15.509 1.00 96.81 173 SER A N 1
ATOM 1256 C CA . SER A 1 173 ? -4.280 3.012 16.908 1.00 96.81 173 SER A CA 1
ATOM 1257 C C . SER A 1 173 ? -4.643 4.137 17.885 1.00 96.81 173 SER A C 1
ATOM 1259 O O . SER A 1 173 ? -5.393 3.913 18.834 1.00 96.81 173 SER A O 1
ATOM 1261 N N . LEU A 1 174 ? -4.206 5.371 17.612 1.00 97.38 174 LEU A N 1
ATOM 1262 C CA . LEU A 1 174 ? -4.585 6.549 18.396 1.00 97.38 174 LEU A CA 1
ATOM 1263 C C . LEU A 1 174 ? -6.087 6.826 18.292 1.00 97.38 174 LEU A C 1
ATOM 1265 O O . LEU A 1 174 ? -6.738 7.105 19.299 1.00 97.38 174 LEU A O 1
ATOM 1269 N N . SER A 1 175 ? -6.646 6.692 17.089 1.00 97.25 175 SER A N 1
ATOM 1270 C CA . SER A 1 175 ? -8.084 6.848 16.849 1.00 97.25 175 SER A CA 1
ATOM 1271 C C . SER A 1 175 ? -8.900 5.790 17.598 1.00 97.25 175 SER A C 1
ATOM 1273 O O . SER A 1 175 ? -9.942 6.107 18.172 1.00 97.25 175 SER A O 1
ATOM 1275 N N . LEU A 1 176 ? -8.402 4.551 17.663 1.00 96.50 176 LEU A N 1
ATOM 1276 C CA . LEU A 1 176 ? -9.015 3.472 18.437 1.00 96.50 176 LEU A CA 1
ATOM 1277 C C . LEU A 1 176 ? -9.019 3.796 19.936 1.00 96.50 176 LEU A C 1
ATOM 1279 O O . LEU A 1 176 ? -10.060 3.682 20.580 1.00 96.50 176 LEU A O 1
ATOM 1283 N N . ILE A 1 177 ? -7.887 4.247 20.486 1.00 97.44 177 ILE A N 1
ATOM 1284 C CA . ILE A 1 177 ? -7.779 4.638 21.902 1.00 97.44 177 ILE A CA 1
ATOM 1285 C C . ILE A 1 177 ? -8.746 5.784 22.217 1.00 97.44 177 ILE A C 1
ATOM 1287 O O . ILE A 1 177 ? -9.480 5.716 23.204 1.00 97.44 177 ILE A O 1
ATOM 1291 N N . ALA A 1 178 ? -8.798 6.811 21.365 1.00 97.56 178 ALA A N 1
ATOM 1292 C CA . ALA A 1 178 ? -9.740 7.915 21.518 1.00 97.56 178 ALA A CA 1
ATOM 1293 C C . ALA A 1 178 ? -11.198 7.422 21.506 1.00 97.56 178 ALA A C 1
ATOM 1295 O O . ALA A 1 178 ? -11.984 7.813 22.368 1.00 97.56 178 ALA A O 1
ATOM 1296 N N . GLY A 1 179 ? -11.544 6.510 20.592 1.00 96.06 179 GLY A N 1
ATOM 1297 C CA . GLY A 1 179 ? -12.865 5.882 20.533 1.00 96.06 179 GLY A CA 1
ATOM 1298 C C . GLY A 1 179 ? -13.224 5.123 21.813 1.00 96.06 179 GLY A C 1
ATOM 1299 O O . GLY A 1 179 ? -14.320 5.303 22.342 1.00 96.06 179 GLY A O 1
ATOM 1300 N N . VAL A 1 180 ? -12.292 4.339 22.364 1.00 95.25 180 VAL A N 1
ATOM 1301 C CA . VAL A 1 180 ? -12.491 3.629 23.640 1.00 95.25 180 VAL A CA 1
ATOM 1302 C C . VAL A 1 180 ? -12.759 4.610 24.781 1.00 95.25 180 VAL A C 1
ATOM 1304 O O . VAL A 1 180 ? -13.675 4.386 25.571 1.00 95.25 180 VAL A O 1
ATOM 1307 N N . ILE A 1 181 ? -12.014 5.718 24.852 1.00 97.44 181 ILE A N 1
ATOM 1308 C CA . ILE A 1 181 ? -12.223 6.756 25.874 1.00 97.44 181 ILE A CA 1
ATOM 1309 C C . ILE A 1 181 ? -13.610 7.394 25.726 1.00 97.44 181 ILE A C 1
ATOM 1311 O O . ILE A 1 181 ? -14.310 7.560 26.723 1.00 97.44 181 ILE A O 1
ATOM 1315 N N . ILE A 1 182 ? -14.034 7.712 24.499 1.00 96.44 182 ILE A N 1
ATOM 1316 C CA . ILE A 1 182 ? -15.358 8.292 24.224 1.00 96.44 182 ILE A CA 1
ATOM 1317 C C . ILE A 1 182 ? -16.469 7.342 24.684 1.00 96.44 182 ILE A C 1
ATOM 1319 O O . ILE A 1 182 ? -17.380 7.763 25.399 1.00 96.44 182 ILE A O 1
ATOM 1323 N N . ILE A 1 183 ? -16.374 6.060 24.321 1.00 94.12 183 ILE A N 1
ATOM 1324 C CA . ILE A 1 183 ? -17.351 5.038 24.714 1.00 94.12 183 ILE A CA 1
ATOM 1325 C C . ILE A 1 183 ? -17.377 4.885 26.237 1.00 94.12 183 ILE A C 1
ATOM 1327 O O . ILE A 1 183 ? -18.453 4.898 26.832 1.00 94.12 183 ILE A O 1
ATOM 1331 N N . ALA A 1 184 ? -16.212 4.796 26.884 1.00 93.69 184 ALA A N 1
ATOM 1332 C CA . ALA A 1 184 ? -16.121 4.679 28.337 1.00 93.69 184 ALA A CA 1
ATOM 1333 C C . ALA A 1 184 ? -16.803 5.858 29.046 1.00 93.69 184 ALA A C 1
ATOM 1335 O O . ALA A 1 184 ? -17.540 5.654 30.012 1.00 93.69 184 ALA A O 1
ATOM 1336 N N . ASN A 1 185 ? -16.615 7.080 28.539 1.00 95.88 185 ASN A N 1
ATOM 1337 C CA . ASN A 1 185 ? -17.242 8.272 29.102 1.00 95.88 185 ASN A CA 1
ATOM 1338 C C . ASN A 1 185 ? -18.768 8.269 28.914 1.00 95.88 185 ASN A C 1
ATOM 1340 O O . ASN A 1 185 ? -19.503 8.613 29.839 1.00 95.88 185 ASN A O 1
ATOM 1344 N N . ALA A 1 186 ? -19.252 7.844 27.745 1.00 92.69 186 ALA A N 1
ATOM 1345 C CA . ALA A 1 186 ? -20.684 7.727 27.473 1.00 92.69 186 ALA A CA 1
ATOM 1346 C C . ALA A 1 186 ? -21.353 6.680 28.379 1.00 92.69 186 ALA A C 1
ATOM 1348 O O . ALA A 1 186 ? -22.393 6.954 28.979 1.00 92.69 186 ALA A O 1
ATOM 1349 N N . VAL A 1 187 ? -20.726 5.511 28.546 1.00 92.31 187 VAL A N 1
ATOM 1350 C CA . VAL A 1 187 ? -21.212 4.457 29.451 1.00 92.31 187 VAL A CA 1
ATOM 1351 C C . VAL A 1 187 ? -21.205 4.941 30.900 1.00 92.31 187 VAL A C 1
ATOM 1353 O O . VAL A 1 187 ? -22.173 4.719 31.625 1.00 92.31 187 VAL A O 1
ATOM 1356 N N . ALA A 1 188 ? -20.150 5.639 31.330 1.00 92.25 188 ALA A N 1
ATOM 1357 C CA . ALA A 1 188 ? -20.079 6.202 32.675 1.00 92.25 188 ALA A CA 1
ATOM 1358 C C . ALA A 1 188 ? -21.220 7.195 32.939 1.00 92.25 188 ALA A C 1
ATOM 1360 O O . ALA A 1 188 ? -21.860 7.123 33.990 1.00 92.25 188 ALA A O 1
ATOM 1361 N N . LEU A 1 189 ? -21.514 8.077 31.980 1.00 93.56 189 LEU A N 1
ATOM 1362 C CA . LEU A 1 189 ? -22.625 9.021 32.078 1.00 93.56 189 LEU A CA 1
ATOM 1363 C C . LEU A 1 189 ? -23.978 8.296 32.167 1.00 93.56 189 LEU A C 1
ATOM 1365 O O . LEU A 1 189 ? -24.741 8.553 33.097 1.00 93.56 189 LEU A O 1
ATOM 1369 N N . ALA A 1 190 ? -24.234 7.329 31.282 1.00 90.25 190 ALA A N 1
ATOM 1370 C CA . ALA A 1 190 ? -25.466 6.535 31.294 1.00 90.25 190 ALA A CA 1
ATOM 1371 C C . ALA A 1 190 ? -25.662 5.773 32.621 1.00 90.25 190 ALA A C 1
ATOM 1373 O O . ALA A 1 190 ? -26.768 5.683 33.161 1.00 90.25 190 ALA A O 1
ATOM 1374 N N . MET A 1 191 ? -24.572 5.263 33.200 1.00 90.12 191 MET A N 1
ATOM 1375 C CA . MET A 1 191 ? -24.593 4.590 34.501 1.00 90.12 191 MET A CA 1
ATOM 1376 C C . MET A 1 191 ? -24.918 5.540 35.659 1.00 90.12 191 MET A C 1
ATOM 1378 O O . MET A 1 191 ? -25.563 5.127 36.627 1.00 90.12 191 MET A O 1
ATOM 1382 N N . LEU A 1 192 ? -24.491 6.805 35.587 1.00 91.88 192 LEU A N 1
ATOM 1383 C CA . LEU A 1 192 ? -24.825 7.811 36.598 1.00 91.88 192 LEU A CA 1
ATOM 1384 C C . LEU A 1 192 ? -26.318 8.146 36.585 1.00 91.88 192 LEU A C 1
ATOM 1386 O O . LEU A 1 192 ? -26.918 8.238 37.658 1.00 91.88 192 LEU A O 1
ATOM 1390 N N . GLU A 1 193 ? -26.921 8.264 35.405 1.00 91.75 193 GLU A N 1
ATOM 1391 C CA . GLU A 1 193 ? -28.359 8.518 35.250 1.00 91.75 193 GLU A CA 1
ATOM 1392 C C . GLU A 1 193 ? -29.198 7.362 35.817 1.00 91.75 193 GLU A C 1
ATOM 1394 O O . GLU A 1 193 ? -30.121 7.580 36.606 1.00 91.75 193 GLU A O 1
ATOM 1399 N N . ARG A 1 194 ? -28.810 6.115 35.523 1.00 89.94 194 ARG A N 1
ATOM 1400 C CA . ARG A 1 194 ? -29.512 4.902 35.989 1.00 89.94 194 ARG A CA 1
ATOM 1401 C C . ARG A 1 194 ? -29.152 4.480 37.414 1.00 89.94 194 ARG A C 1
ATOM 1403 O O . ARG A 1 194 ? -29.701 3.514 37.947 1.00 89.94 194 ARG A O 1
ATOM 1410 N N . ARG A 1 195 ? -28.269 5.210 38.101 1.00 88.06 195 ARG A N 1
ATOM 1411 C CA . ARG A 1 195 ? -27.774 4.845 39.441 1.00 88.06 195 ARG A CA 1
ATOM 1412 C C . ARG A 1 195 ? -28.895 4.658 40.466 1.00 88.06 195 ARG A C 1
ATOM 1414 O O . ARG A 1 195 ? -28.790 3.786 41.330 1.00 88.06 195 ARG A O 1
ATOM 1421 N N . ARG A 1 196 ? -29.961 5.465 40.386 1.00 89.75 196 ARG A N 1
ATOM 1422 C CA . ARG A 1 196 ? -31.125 5.353 41.282 1.00 89.75 196 ARG A CA 1
ATOM 1423 C C . ARG A 1 196 ? -31.893 4.052 41.046 1.00 89.75 196 ARG A C 1
ATOM 1425 O O . ARG A 1 196 ? -32.266 3.398 42.014 1.00 89.75 196 ARG A O 1
ATOM 1432 N N . GLU A 1 197 ? -32.076 3.659 39.792 1.00 88.62 197 GLU A N 1
ATOM 1433 C CA . GLU A 1 197 ? -32.757 2.418 39.401 1.00 88.62 197 GLU A CA 1
ATOM 1434 C C . GLU A 1 197 ? -31.977 1.192 39.886 1.00 88.62 197 GLU A C 1
ATOM 1436 O O . GLU A 1 197 ? -32.529 0.323 40.563 1.00 88.62 197 GLU A O 1
ATOM 1441 N N . LEU A 1 198 ? -30.657 1.184 39.664 1.00 88.38 198 LEU A N 1
ATOM 1442 C CA . LEU A 1 198 ? -29.761 0.135 40.164 1.00 88.38 198 LEU A CA 1
ATOM 1443 C C . LEU A 1 198 ? -29.743 0.067 41.703 1.00 88.38 198 LEU A C 1
ATOM 1445 O O . LEU A 1 198 ? -29.556 -1.001 42.289 1.00 88.38 198 LEU A O 1
ATOM 1449 N N . GLY A 1 199 ? -29.942 1.204 42.378 1.00 87.06 199 GLY A N 1
ATOM 1450 C CA . GLY A 1 199 ?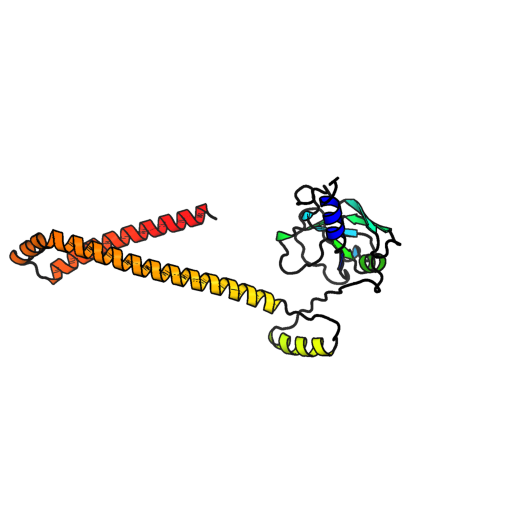 -30.105 1.277 43.830 1.00 87.06 199 GLY A CA 1
ATOM 1451 C C . GLY A 1 199 ? -31.397 0.620 44.323 1.00 87.06 199 GLY A C 1
ATOM 1452 O O . GLY A 1 199 ? -31.366 -0.089 45.328 1.00 87.06 199 GLY A O 1
ATOM 1453 N N . ILE A 1 200 ? -32.502 0.800 43.595 1.00 92.00 200 ILE A N 1
ATOM 1454 C CA . ILE A 1 200 ? -33.796 0.172 43.900 1.00 92.00 200 ILE A CA 1
ATOM 1455 C C . ILE A 1 200 ? -33.714 -1.345 43.685 1.00 92.00 200 ILE A C 1
ATOM 1457 O O . ILE A 1 200 ? -34.117 -2.097 44.569 1.00 92.00 200 ILE A O 1
ATOM 1461 N N . LEU A 1 201 ? -33.116 -1.807 42.581 1.00 88.88 201 LEU A N 1
ATOM 1462 C CA . LEU A 1 201 ? -32.910 -3.239 42.313 1.00 88.88 201 LEU A CA 1
ATOM 1463 C C . LEU A 1 201 ? -32.136 -3.932 43.442 1.00 88.88 201 LEU A C 1
ATOM 1465 O O . LEU A 1 201 ? -32.550 -4.982 43.939 1.00 88.88 201 LEU A O 1
ATOM 1469 N N . LYS A 1 202 ? -31.050 -3.310 43.917 1.00 87.38 202 LYS A N 1
ATOM 1470 C CA . LYS A 1 202 ? -30.283 -3.831 45.059 1.00 87.38 202 LYS A CA 1
ATOM 1471 C C . LYS A 1 202 ? -31.072 -3.822 46.369 1.00 87.38 202 LYS A C 1
ATOM 1473 O O . LYS A 1 202 ? -30.903 -4.736 47.167 1.00 87.38 202 LYS A O 1
ATOM 1478 N N . ALA A 1 203 ? -31.946 -2.838 46.590 1.00 91.38 203 ALA A N 1
ATOM 1479 C CA . ALA A 1 203 ? -32.806 -2.793 47.776 1.00 91.38 203 ALA A CA 1
ATOM 1480 C C . ALA A 1 203 ? -33.863 -3.915 47.791 1.00 91.38 203 ALA A C 1
ATOM 1482 O O . ALA A 1 203 ? -34.266 -4.356 48.863 1.00 91.38 203 ALA A O 1
ATOM 1483 N N . VAL A 1 204 ? -34.268 -4.411 46.617 1.00 89.81 204 VAL A N 1
ATOM 1484 C CA . VAL A 1 204 ? -35.186 -5.557 46.455 1.00 89.81 204 VAL A CA 1
ATOM 1485 C C . VAL A 1 204 ? -34.455 -6.911 46.574 1.00 89.81 204 VAL A C 1
ATOM 1487 O O . VAL A 1 204 ? -35.090 -7.960 46.598 1.00 89.81 204 VAL A O 1
ATOM 1490 N N . GLY A 1 205 ? -33.124 -6.906 46.721 1.00 89.75 205 GLY A N 1
ATOM 1491 C CA . GLY A 1 205 ? -32.320 -8.104 46.993 1.00 89.75 205 GLY A CA 1
ATOM 1492 C C . GLY A 1 205 ? -31.464 -8.595 45.824 1.00 89.75 205 GLY A C 1
ATOM 1493 O O . GLY A 1 205 ? -30.844 -9.652 45.939 1.00 89.75 205 GLY A O 1
ATOM 1494 N N . TYR A 1 206 ? -31.379 -7.851 44.714 1.00 92.31 206 TYR A N 1
ATOM 1495 C CA . TYR A 1 206 ? -30.438 -8.187 43.641 1.00 92.31 206 TYR A CA 1
ATOM 1496 C C . TYR A 1 206 ? -28.987 -8.055 44.120 1.00 92.31 206 TYR A C 1
ATOM 1498 O O . TYR A 1 206 ? -28.608 -7.075 44.766 1.00 92.31 206 TYR A O 1
ATOM 1506 N N . THR A 1 207 ? -28.148 -9.028 43.757 1.00 92.38 207 THR A N 1
ATOM 1507 C CA . THR A 1 207 ? -26.713 -8.983 44.065 1.00 92.38 207 THR A CA 1
ATOM 1508 C C . THR A 1 207 ? -25.972 -8.037 43.115 1.00 92.38 207 THR A C 1
ATOM 1510 O O . THR A 1 207 ? -26.366 -7.857 41.961 1.00 92.38 207 THR A O 1
ATOM 1513 N N . SER A 1 208 ? -24.849 -7.465 43.565 1.00 87.69 208 SER A N 1
ATOM 1514 C CA . SER A 1 208 ? -23.996 -6.609 42.723 1.00 87.69 208 SER A CA 1
ATOM 1515 C C . SER A 1 208 ? -23.494 -7.321 41.460 1.00 87.69 208 SER A C 1
ATOM 1517 O O . SER A 1 208 ? -23.312 -6.672 40.434 1.00 87.69 208 SER A O 1
ATOM 1519 N N . GLY A 1 209 ? -23.292 -8.644 41.522 1.00 89.62 209 GLY A N 1
ATOM 1520 C CA . GLY A 1 209 ? -22.880 -9.453 40.373 1.00 89.62 209 GLY A CA 1
ATOM 1521 C C . GLY A 1 209 ? -23.980 -9.585 39.320 1.00 89.62 209 GLY A C 1
ATOM 1522 O O . GLY A 1 209 ? -23.698 -9.435 38.136 1.00 89.62 209 GLY A O 1
ATOM 1523 N N . THR A 1 210 ? -25.235 -9.779 39.742 1.00 89.62 210 THR A N 1
ATOM 1524 C CA . THR A 1 210 ? -26.391 -9.839 38.832 1.00 89.62 210 THR A CA 1
ATOM 1525 C C . THR A 1 210 ? -26.565 -8.518 38.085 1.00 89.62 210 THR A C 1
ATOM 1527 O O . THR A 1 210 ? -26.651 -8.514 36.861 1.00 89.62 210 THR A O 1
ATOM 1530 N N . VAL A 1 211 ? -26.504 -7.394 38.805 1.00 89.19 211 VAL A N 1
ATOM 1531 C CA . VAL A 1 211 ? -26.602 -6.056 38.202 1.00 89.19 211 VAL A CA 1
ATOM 1532 C C . VAL A 1 211 ? -25.452 -5.789 37.227 1.00 89.19 211 VAL A C 1
ATOM 1534 O O . VAL A 1 211 ? -25.675 -5.285 36.131 1.00 89.19 211 VAL A O 1
ATOM 1537 N N . LEU A 1 212 ? -24.216 -6.153 37.588 1.00 89.31 212 LEU A N 1
ATOM 1538 C CA . LEU A 1 212 ? -23.071 -5.998 36.690 1.00 89.31 212 LEU A CA 1
ATOM 1539 C C . LEU A 1 212 ? -23.226 -6.856 35.428 1.00 89.31 212 LEU A C 1
ATOM 1541 O O . LEU A 1 212 ? -22.939 -6.379 34.334 1.00 89.31 212 LEU A O 1
ATOM 1545 N N . SER A 1 213 ? -23.692 -8.100 35.569 1.00 92.69 213 SER A N 1
ATOM 1546 C CA . SER A 1 213 ? -23.889 -8.999 34.429 1.00 92.69 213 SER A CA 1
ATOM 1547 C C . SER A 1 213 ? -24.931 -8.470 33.447 1.00 92.69 213 SER A C 1
ATOM 1549 O O . SER A 1 213 ? -24.706 -8.529 32.244 1.00 92.69 213 SER A O 1
ATOM 1551 N N . GLU A 1 214 ? -26.017 -7.878 33.945 1.00 90.69 214 GLU A N 1
ATOM 1552 C CA . GLU A 1 214 ? -27.061 -7.277 33.115 1.00 90.69 214 GLU A CA 1
ATOM 1553 C C . GLU A 1 214 ? -26.511 -6.103 32.297 1.00 90.69 214 GLU A C 1
ATOM 1555 O O . GLU A 1 214 ? -26.658 -6.077 31.076 1.00 90.69 214 GLU A O 1
ATOM 1560 N N . VAL A 1 215 ? -25.771 -5.196 32.942 1.00 90.25 215 VAL A N 1
ATOM 1561 C CA . VAL A 1 215 ? -25.138 -4.047 32.274 1.00 90.25 215 VAL A CA 1
ATOM 1562 C C . VAL A 1 215 ? -24.098 -4.494 31.241 1.00 90.25 215 VAL A C 1
ATOM 1564 O O . VAL A 1 215 ? -24.007 -3.910 30.159 1.00 90.25 215 VAL A O 1
ATOM 1567 N N . VAL A 1 216 ? -23.301 -5.521 31.549 1.00 91.56 216 VAL A N 1
ATOM 1568 C CA . VAL A 1 216 ? -22.304 -6.068 30.614 1.00 91.56 216 VAL A CA 1
ATOM 1569 C C . VAL A 1 216 ? -22.981 -6.724 29.414 1.00 91.56 216 VAL A C 1
ATOM 1571 O O . VAL A 1 216 ? -22.511 -6.543 28.294 1.00 91.56 216 VAL A O 1
ATOM 1574 N N . ILE A 1 217 ? -24.086 -7.444 29.616 1.00 95.44 217 ILE A N 1
ATOM 1575 C CA . ILE A 1 217 ? -24.859 -8.046 28.523 1.00 95.44 217 ILE A CA 1
ATOM 1576 C C . ILE A 1 217 ? -25.480 -6.955 27.648 1.00 95.44 217 ILE A C 1
ATOM 1578 O O . ILE A 1 217 ? -25.351 -7.019 26.428 1.00 95.44 217 ILE A O 1
ATOM 1582 N N . GLU A 1 218 ? -26.091 -5.934 28.248 1.00 91.50 218 GLU A N 1
ATOM 1583 C CA . GLU A 1 218 ? -26.687 -4.803 27.530 1.00 91.50 218 GLU A CA 1
ATOM 1584 C C . GLU A 1 218 ? -25.651 -4.110 26.632 1.00 91.50 218 GLU A C 1
ATOM 1586 O O . GLU A 1 218 ? -25.828 -4.025 25.415 1.00 91.50 218 GLU A O 1
ATOM 1591 N N . ASN A 1 219 ? -24.514 -3.702 27.204 1.00 92.06 219 ASN A N 1
ATOM 1592 C CA . ASN A 1 219 ? -23.439 -3.059 26.444 1.00 92.06 219 ASN A CA 1
ATOM 1593 C C . ASN A 1 219 ? -22.754 -4.021 25.463 1.00 92.06 219 ASN A C 1
ATOM 1595 O O . ASN A 1 219 ? -22.328 -3.602 24.388 1.00 92.06 219 ASN A O 1
ATOM 1599 N N . GLY A 1 220 ? -22.670 -5.309 25.797 1.00 93.81 220 GLY A N 1
ATOM 1600 C CA . GLY A 1 220 ? -22.130 -6.344 24.921 1.00 93.81 220 GLY A CA 1
ATOM 1601 C C . GLY A 1 220 ? -22.965 -6.519 23.654 1.00 93.81 220 GLY A C 1
ATOM 1602 O O . GLY A 1 220 ? -22.405 -6.594 22.562 1.00 93.81 220 GLY A O 1
ATOM 1603 N N . ILE A 1 221 ? -24.296 -6.506 23.773 1.00 96.19 221 ILE A N 1
ATOM 1604 C CA . ILE A 1 221 ? -25.213 -6.559 22.626 1.00 96.19 221 ILE A CA 1
ATOM 1605 C C . ILE A 1 221 ? -25.065 -5.299 21.770 1.00 96.19 221 ILE A C 1
ATOM 1607 O O . ILE A 1 221 ? -24.931 -5.406 20.551 1.00 96.19 221 ILE A O 1
ATOM 1611 N N . VAL A 1 222 ? -25.026 -4.115 22.390 1.00 94.56 222 VAL A N 1
ATOM 1612 C CA . VAL A 1 222 ? -24.818 -2.847 21.667 1.00 94.56 222 VAL A CA 1
ATOM 1613 C C . VAL A 1 222 ? -23.487 -2.864 20.910 1.00 94.56 222 VAL A C 1
ATOM 1615 O O . VAL A 1 222 ? -23.447 -2.525 19.727 1.00 94.56 222 VAL A O 1
ATOM 1618 N N . GLY A 1 223 ? -22.410 -3.326 21.550 1.00 94.31 223 GLY A N 1
ATOM 1619 C CA . GLY A 1 223 ? -21.096 -3.479 20.928 1.00 94.31 223 GLY A CA 1
ATOM 1620 C C . GLY A 1 223 ? -21.092 -4.485 19.775 1.00 94.31 223 GLY A C 1
ATOM 1621 O O . GLY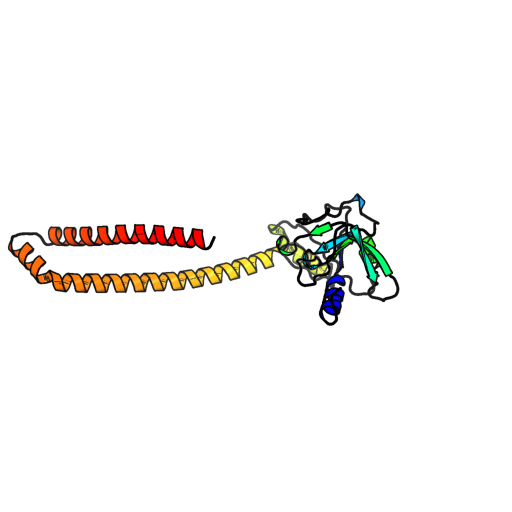 A 1 223 ? -20.517 -4.205 18.725 1.00 94.31 223 GLY A O 1
ATOM 1622 N N . ALA A 1 224 ? -21.776 -5.622 19.923 1.00 96.31 224 ALA A N 1
ATOM 1623 C CA . ALA A 1 224 ? -21.893 -6.628 18.869 1.00 96.31 224 ALA A CA 1
ATOM 1624 C C . ALA A 1 224 ? -22.646 -6.089 17.642 1.00 96.31 224 ALA A C 1
ATOM 1626 O O . ALA A 1 224 ? -22.193 -6.270 16.510 1.00 96.31 224 ALA A O 1
ATOM 1627 N N . VAL A 1 225 ? -23.757 -5.376 17.852 1.00 96.69 225 VAL A N 1
ATOM 1628 C CA . VAL A 1 225 ? -24.515 -4.733 16.768 1.00 96.69 225 VAL A CA 1
ATOM 1629 C C . VAL A 1 225 ? -23.674 -3.652 16.089 1.00 96.69 225 VAL A C 1
ATOM 1631 O O . VAL A 1 225 ? -23.620 -3.601 14.860 1.00 96.69 225 VAL A O 1
ATOM 1634 N N . ALA A 1 226 ? -22.965 -2.827 16.862 1.00 94.44 226 ALA A N 1
ATOM 1635 C CA . ALA A 1 226 ? -22.069 -1.811 16.319 1.00 94.44 226 ALA A CA 1
ATOM 1636 C C . ALA A 1 226 ? -20.933 -2.427 15.486 1.00 94.44 226 ALA A C 1
ATOM 1638 O O . ALA A 1 226 ? -20.648 -1.937 14.396 1.00 94.44 226 ALA A O 1
ATOM 1639 N N . ALA A 1 227 ? -20.324 -3.524 15.948 1.00 95.19 227 ALA A N 1
ATOM 1640 C CA . ALA A 1 227 ? -19.271 -4.230 15.220 1.00 95.19 227 ALA A CA 1
ATOM 1641 C C . ALA A 1 227 ? -19.781 -4.831 13.900 1.00 95.19 227 ALA A C 1
ATOM 1643 O O . ALA A 1 227 ? -19.119 -4.702 12.870 1.00 95.19 227 ALA A O 1
ATOM 1644 N N . LEU A 1 228 ? -20.974 -5.436 13.907 1.00 97.06 228 LEU A N 1
ATOM 1645 C CA . LEU A 1 228 ? -21.618 -5.944 12.691 1.00 97.06 228 LEU A CA 1
ATOM 1646 C C . LEU A 1 228 ? -21.889 -4.819 11.685 1.00 97.06 228 LEU A C 1
ATOM 1648 O O . LEU A 1 228 ? -21.549 -4.949 10.509 1.00 97.06 228 LEU A O 1
ATOM 1652 N N . MET A 1 229 ? -22.439 -3.694 12.146 1.00 96.88 229 MET A N 1
ATOM 1653 C CA . MET A 1 229 ? -22.682 -2.520 11.301 1.00 96.88 229 MET A CA 1
ATOM 1654 C C . MET A 1 229 ? -21.381 -1.924 10.756 1.00 96.88 229 MET A C 1
ATOM 1656 O O . MET A 1 229 ? -21.310 -1.586 9.576 1.00 96.88 229 MET A O 1
ATOM 1660 N N . ALA A 1 230 ? -20.337 -1.835 11.582 1.00 95.25 230 ALA A N 1
ATOM 1661 C CA . ALA A 1 230 ? -19.027 -1.349 11.166 1.00 95.25 230 ALA A CA 1
ATOM 1662 C C . ALA A 1 230 ? -18.411 -2.237 10.076 1.00 95.25 230 ALA A C 1
ATOM 1664 O O . ALA A 1 230 ? -17.920 -1.710 9.081 1.00 95.25 230 ALA A O 1
ATOM 1665 N N . MET A 1 231 ? -18.487 -3.567 10.217 1.00 96.00 231 MET A N 1
ATOM 1666 C CA . MET A 1 231 ? -18.011 -4.501 9.190 1.00 96.00 231 MET A CA 1
ATOM 1667 C C . MET A 1 231 ? -18.766 -4.330 7.870 1.00 96.00 231 MET A C 1
ATOM 1669 O O . MET A 1 231 ? -18.132 -4.222 6.824 1.00 96.00 231 MET A O 1
ATOM 1673 N N . LEU A 1 232 ? -20.099 -4.239 7.907 1.00 96.00 232 LEU A N 1
ATOM 1674 C CA . LEU A 1 232 ? -20.912 -4.040 6.702 1.00 96.00 232 LEU A CA 1
ATOM 1675 C C . LEU A 1 232 ? -20.561 -2.737 5.974 1.00 96.00 232 LEU A C 1
ATOM 1677 O O . LEU A 1 232 ? -20.404 -2.735 4.754 1.00 96.00 232 LEU A O 1
ATOM 1681 N N . LEU A 1 233 ? -20.400 -1.640 6.718 1.00 95.88 233 LEU A N 1
ATOM 1682 C CA . LEU A 1 233 ? -20.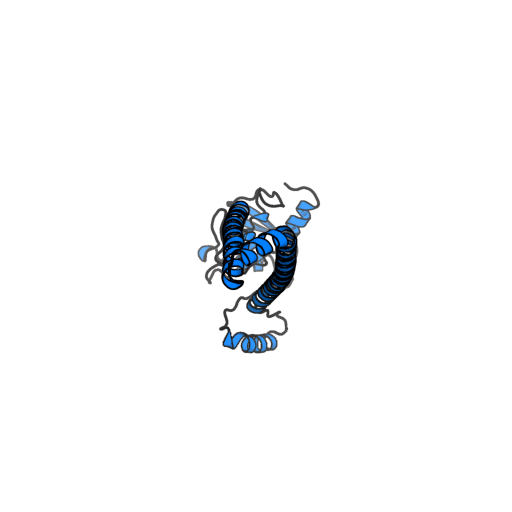012 -0.347 6.153 1.00 95.88 233 LEU A CA 1
ATOM 1683 C C . LEU A 1 233 ? -18.586 -0.372 5.593 1.00 95.88 233 LEU A C 1
ATOM 1685 O O . LEU A 1 233 ? -18.356 0.155 4.506 1.00 95.88 233 LEU A O 1
ATOM 1689 N N . ALA A 1 234 ? -17.644 -1.004 6.298 1.00 94.50 234 ALA A N 1
ATOM 1690 C CA . ALA A 1 234 ? -16.261 -1.132 5.848 1.00 94.50 234 ALA A CA 1
ATOM 1691 C C . ALA A 1 234 ? -16.172 -1.933 4.544 1.00 94.50 234 ALA A C 1
ATOM 1693 O O . ALA A 1 234 ? -15.574 -1.463 3.577 1.00 94.50 234 ALA A O 1
ATOM 1694 N N . THR A 1 235 ? -16.813 -3.103 4.478 1.00 94.69 235 THR A N 1
ATOM 1695 C CA . THR A 1 235 ? -16.861 -3.906 3.250 1.00 94.69 235 THR A CA 1
ATOM 1696 C C . THR A 1 235 ? -17.551 -3.145 2.120 1.00 94.69 235 THR A C 1
ATOM 1698 O O . THR A 1 235 ? -17.022 -3.112 1.013 1.00 94.69 235 THR A O 1
ATOM 1701 N N . GLY A 1 236 ? -18.674 -2.474 2.397 1.00 94.75 236 GLY A N 1
ATOM 1702 C CA . GLY A 1 236 ? -19.383 -1.660 1.409 1.00 94.75 236 GLY A CA 1
ATOM 1703 C C . GLY A 1 236 ? -18.508 -0.554 0.817 1.00 94.75 236 GLY A C 1
ATOM 1704 O O . GLY A 1 236 ? -18.431 -0.422 -0.402 1.00 94.75 236 GLY A O 1
ATOM 1705 N N . ALA A 1 237 ? -17.790 0.191 1.659 1.00 93.81 237 ALA A N 1
ATOM 1706 C CA . ALA A 1 237 ? -16.868 1.233 1.216 1.00 93.81 237 ALA A CA 1
ATOM 1707 C C . ALA A 1 237 ? -15.719 0.670 0.366 1.00 93.81 237 ALA A C 1
ATOM 1709 O O . ALA A 1 237 ? -15.410 1.237 -0.680 1.00 93.81 237 ALA A O 1
ATOM 1710 N N . ILE A 1 238 ? -15.133 -0.464 0.772 1.00 95.12 238 ILE A N 1
ATOM 1711 C CA . ILE A 1 238 ? -14.073 -1.138 0.007 1.00 95.12 238 ILE A CA 1
ATOM 1712 C C . ILE A 1 238 ? -14.582 -1.529 -1.381 1.00 95.12 238 ILE A C 1
ATOM 1714 O O . ILE A 1 238 ? -13.905 -1.270 -2.366 1.00 95.12 238 ILE A O 1
ATOM 1718 N N . THR A 1 239 ? -15.783 -2.103 -1.482 1.00 94.75 239 THR A N 1
ATOM 1719 C CA . THR A 1 239 ? -16.347 -2.509 -2.781 1.00 94.75 239 THR A CA 1
ATOM 1720 C C . THR A 1 239 ? -16.722 -1.339 -3.688 1.00 94.75 239 THR A C 1
ATOM 1722 O O . THR A 1 239 ? -16.806 -1.521 -4.893 1.00 94.75 239 THR A O 1
ATOM 1725 N N . LEU A 1 240 ? -16.976 -0.155 -3.124 1.00 93.19 240 LEU A N 1
ATOM 1726 C CA . LEU A 1 240 ? -17.354 1.050 -3.874 1.00 93.19 240 LEU A CA 1
ATOM 1727 C C . LEU A 1 240 ? -16.131 1.829 -4.377 1.00 93.19 240 LEU A C 1
ATOM 1729 O O . LEU A 1 240 ? -16.217 2.527 -5.383 1.00 93.19 240 LEU A O 1
ATOM 1733 N N . LEU A 1 241 ? -15.020 1.736 -3.643 1.00 85.25 241 LEU A N 1
ATOM 1734 C CA . LEU A 1 241 ? -13.723 2.317 -3.997 1.00 85.25 241 LEU A CA 1
ATOM 1735 C C . LEU A 1 241 ? -12.849 1.370 -4.835 1.00 85.25 241 LEU A C 1
ATOM 1737 O O . LEU A 1 241 ? -11.824 1.819 -5.347 1.00 85.25 241 LEU A O 1
ATOM 1741 N N . GLY A 1 242 ? -13.228 0.090 -4.915 1.00 49.12 242 GLY A N 1
ATOM 1742 C CA . GLY A 1 242 ? -12.565 -0.955 -5.696 1.00 49.12 242 GLY A CA 1
ATOM 1743 C C . GLY A 1 242 ? -12.852 -0.856 -7.184 1.00 49.12 242 GLY A C 1
ATOM 1744 O O . GLY A 1 242 ? -14.047 -0.798 -7.548 1.00 49.12 242 GLY A O 1
#

pLDDT: mean 74.38, std 15.66, range [40.19, 97.56]

Sequence (242 aa):
MPTGDSRQRAITFLSSMEGYDLSQPAPSLTIVQGRNLHASDAGTTNVVVSGLLTATGPFQMHLKPGDTIIFASTDGKTMESTTVVGIYDPNSSFNDHVGNVLASTETVSTLSPATTGVTTVTYMKIDSAQVNTALNTLGKLVPNATVQNLADIGAYVGQLLNSILEMLVAIASLSLIAGVIIIANAVALAMLERRRELGILKAVGYTSGTVLSEVVIENGIVGAVAALMAMLLATGAITLLG

Secondary structure (DSSP, 8-state):
---THHHHHHHHHHT-EEEE-TTSPPP---EEEE----GGGTTS-EEEEEGGGSTTSTT-----TT-EEEEEPTTSS-EEEEEEEEEE-TTS-TTT---SEEEEHHHHHHHS-TTS-----------GGGHHHHHHHHHHH-TTS----HHHHHHHHHHHHHHHHHHHHHHHHHHHHHHHHHHHHHHHHHHHHTHHHHHHHHHTT--HHHHHHHHHHHHHHHHHHHHHHHHHHHHHHHHHH-

Foldseek 3Di:
DDDDPLVVVVLVQQVQEDADAQVDPDDPFAFPAADDDHNVCAVPLEKEAEPLCDCPHPSNVNDHQQDWDWAAAPVRPDIDIHGYRTYTYPVVPPQDDPHRMYHHPVNVCVRYPPPPDDQDDDDDDDPPVCVVVVQVVCCVVCVPHDDDDSVVVVVVVVVVVVVVVVVVVVVVVVVVVVVVVVVVVVLVVVCVVCVVVVVVCVVVPDDPVNVVVVSCVVVVVVVVVVVVVVVVVVVVVVVVVD

Radius of gyration: 32.74 Å; chains: 1; bounding box: 71×39×90 Å